Protein AF-A0A938CHI9-F1 (afdb_monomer)

Sequence (332 aa):
MVRLGVALVVVLALSATSGAQGAEPKKLTLDVTDDTLAEVVLVMSEASGVTILATDTASQSLLSLSLPEGDVETAVQAVAQAIDGSWLRTYVIEPAGQEPPEETAADIIGRLQVAWRDWMLSRTDEELDAFRERALASMGGPPIAPQPTAGGGMMFDVVEMLQAPFHAERISLKVEAVDVRQALGQFTLGCGYTVLLSPEVTGQVSLDATDEELSAILDALCEPVNAQWRPLYLIGKAREVSSTEMEQRFTQMLEQGVTEFWKQPPEDRARIVQRIADRMANIPPEVQTAVKNSPWTSRLMGRAMQFVFTLTPDQRREIAPILQGAVKLFGQ

Foldseek 3Di:
DPPPFDWPWDFPDPDDDDDDQPDDFGKTWTAGFFDFPLVVQVVLCVSGVAAEAEDPQRRRDTFGDGDGIDTSVVVLVRSLVRRVWDKAKAKEKFAPPDDDDDDHLVRVLVLLVVQVVVLVLPDDPVLVVLLVVVLQVLVVHDDDPFDQDPVRWTWDKSRVVSFRSFADQWFWFFDDFDKLSVSQSVVCSTGRHGYRYDPLQIGTAGDGGDRDGPSVVQCRSRVVRNMGMGMYMYIIHIDTDHLVRVLVVVLVVVVVVVVVLVVDDLVSNLVVLVVLLVCLVPPDPVRLVVLQPDPSNVSVVVSVVVVLVVDDPVVCVSNVSNVVSCCVSHVD

Nearest PDB structures (foldseek):
  6ovm-assembly1_R  TM=8.753E-01  e=6.676E-01  Pseudomonas capeferrum
  8axn-assembly1_0  TM=5.701E-01  e=1.748E-01  Shigella flexneri
  4jtm-assembly1_B-2  TM=6.968E-01  e=6.676E-01  Escherichia coli ETEC H10407
  5tcr-assembly1_A  TM=5.958E-01  e=1.343E+00  Salmonella enterica subsp. enterica serovar Typhimurium
  6ean-assembly1_F  TM=1.637E-01  e=2.702E+00  human respiratory syncytial virus

Secondary structure (DSSP, 8-state):
-------B---------S--TT-----EEEEEEEEEHHHHHHHHHHHHTSEEEE-HHHHT-EEEEEEEEE-HHHHHHHHHHHTT-EEEEEEEEEETTPPPP---HHHHHHHHHHHHHHHHHHS-HHHHHHHHHHHHHHHTSSPPPPPPPTTS-EEE-HHHHHS-S---SEEEEEEEEEEHHHHHHHHHHHH---EEE-TT---EEEEEEEEEEHHHHHHHHHGGGTEEEEEEEEEE--EEE-HHHHHHHHHHHHHHHHHHHHHS-HHHHHHHHHHHHHHHHT--HHHHHHHHT-HHHHHHHHHHHHHHHHS-HHHHHHTHHHHHHHHHHH--

Solvent-accessible surface area (backbone atoms only — not comparable to full-atom values): 18623 Å² total; per-residue (Å²): 133,86,76,81,56,74,69,52,65,57,69,80,76,80,88,81,77,90,86,57,73,84,57,80,78,47,60,42,27,43,44,37,59,71,34,38,40,48,58,54,34,51,53,52,18,68,69,58,73,40,56,47,36,48,31,84,77,27,23,75,40,64,35,70,48,77,40,86,70,33,39,62,64,57,48,50,51,52,55,18,55,68,63,72,29,30,65,35,70,33,37,42,37,39,54,52,94,59,81,82,76,94,75,52,43,67,58,52,51,54,52,46,56,50,45,52,50,52,47,64,68,72,50,52,69,68,58,51,48,54,48,47,53,50,29,33,64,58,63,74,43,80,82,77,76,87,67,68,42,100,84,62,22,35,76,46,35,75,36,57,72,69,49,49,66,42,77,45,69,54,39,62,48,78,48,73,76,35,48,46,70,59,50,51,48,52,48,24,70,59,23,32,44,56,65,48,70,37,88,86,57,61,50,57,34,62,45,84,42,73,70,32,48,54,63,62,52,50,50,60,58,22,57,77,44,54,32,40,59,45,65,35,36,41,33,21,32,60,39,82,36,48,60,65,56,52,50,50,53,50,48,51,53,48,54,51,51,51,56,54,48,71,71,45,56,72,72,57,42,52,52,51,35,49,54,53,19,53,51,55,69,65,55,53,71,70,55,46,52,54,49,64,72,29,74,64,47,57,51,51,49,53,52,54,53,56,52,58,71,74,48,52,75,66,56,46,59,67,46,37,58,38,52,53,29,48,42,71,67,62,69,121

Structure (mmCIF, N/CA/C/O backbone):
data_AF-A0A938CHI9-F1
#
_entry.id   AF-A0A938CHI9-F1
#
loop_
_atom_site.group_PDB
_atom_site.id
_atom_site.type_symbol
_atom_site.label_atom_id
_atom_site.label_alt_id
_atom_site.label_comp_id
_atom_site.label_asym_id
_atom_site.label_entity_id
_atom_site.label_seq_id
_atom_site.pdbx_PDB_ins_code
_atom_site.Cartn_x
_atom_site.Cartn_y
_atom_site.Cartn_z
_atom_site.occupancy
_atom_site.B_iso_or_equiv
_atom_site.auth_seq_id
_atom_site.auth_comp_id
_atom_site.auth_asym_id
_atom_site.auth_atom_id
_atom_site.pdbx_PDB_model_num
ATOM 1 N N . MET A 1 1 ? -36.940 14.839 6.298 1.00 32.84 1 MET A N 1
ATOM 2 C CA . MET A 1 1 ? -36.858 14.129 7.592 1.00 32.84 1 MET A CA 1
ATOM 3 C C . MET A 1 1 ? -35.447 13.589 7.697 1.00 32.84 1 MET A C 1
ATOM 5 O O . MET A 1 1 ? -35.135 12.652 6.980 1.00 32.84 1 MET A O 1
ATOM 9 N N . VAL A 1 2 ? -34.590 14.230 8.491 1.00 29.97 2 VAL A N 1
ATOM 10 C CA . VAL A 1 2 ? -33.258 13.703 8.817 1.00 29.97 2 VAL A CA 1
ATOM 11 C C . VAL A 1 2 ? -33.498 12.605 9.850 1.00 29.97 2 VAL A C 1
ATOM 13 O O . VAL A 1 2 ? -33.937 12.902 10.959 1.00 29.97 2 VAL A O 1
ATOM 16 N N . ARG A 1 3 ? -33.363 11.336 9.455 1.00 36.53 3 ARG A N 1
ATOM 17 C CA . ARG A 1 3 ? -33.317 10.227 10.411 1.00 36.53 3 ARG A CA 1
ATOM 18 C C . ARG A 1 3 ? -31.893 10.221 10.952 1.00 36.53 3 ARG A C 1
ATOM 20 O O . ARG A 1 3 ? -30.980 9.913 10.204 1.00 36.53 3 ARG A O 1
ATOM 27 N N . LEU A 1 4 ? -31.720 10.651 12.198 1.00 35.56 4 LEU A N 1
ATOM 28 C CA . LEU A 1 4 ? -30.480 10.432 12.933 1.00 35.56 4 LEU A CA 1
ATOM 29 C C . 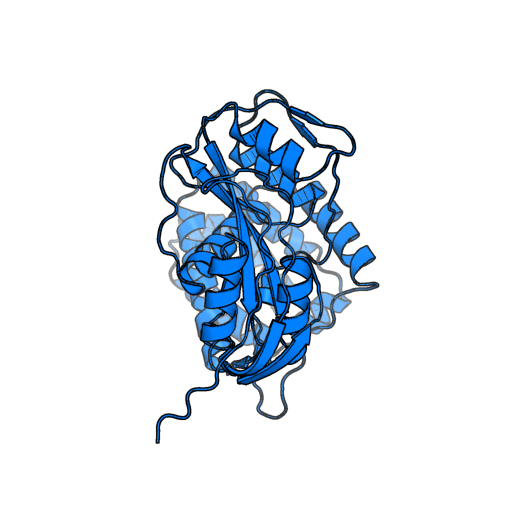LEU A 1 4 ? -30.445 8.925 13.240 1.00 35.56 4 LEU A C 1
ATOM 31 O O . LEU A 1 4 ? -31.122 8.479 14.167 1.00 35.56 4 LEU A O 1
ATOM 35 N N . GLY A 1 5 ? -29.779 8.138 12.393 1.00 41.50 5 GLY A N 1
ATOM 36 C CA . GLY A 1 5 ? -29.249 6.847 12.822 1.00 41.50 5 GLY A CA 1
ATOM 37 C C . GLY A 1 5 ? -28.226 7.153 13.909 1.00 41.50 5 GLY A C 1
ATOM 38 O O . GLY A 1 5 ? -27.395 8.047 13.754 1.00 41.50 5 GLY A O 1
ATOM 39 N N . VAL A 1 6 ? -28.411 6.581 15.094 1.00 41.75 6 VAL A N 1
ATOM 40 C CA . VAL A 1 6 ? -27.468 6.758 16.196 1.00 41.75 6 VAL A CA 1
ATOM 41 C C . VAL A 1 6 ? -26.596 5.518 16.176 1.00 41.75 6 VAL A C 1
ATOM 43 O O . VAL A 1 6 ? -26.971 4.513 16.777 1.00 41.75 6 VAL A O 1
ATOM 46 N N . ALA A 1 7 ? -25.457 5.593 15.489 1.00 45.16 7 ALA A N 1
ATOM 47 C CA . ALA A 1 7 ? -24.373 4.640 15.672 1.00 45.16 7 ALA A CA 1
ATOM 48 C C . ALA A 1 7 ? -23.978 4.666 17.154 1.00 45.16 7 ALA A C 1
ATOM 50 O O . ALA A 1 7 ? -23.373 5.633 17.630 1.00 45.16 7 ALA A O 1
ATOM 51 N N . LEU A 1 8 ? -24.347 3.636 17.916 1.00 43.56 8 LEU A N 1
ATOM 52 C CA . LEU A 1 8 ? -23.899 3.507 19.295 1.00 43.56 8 LEU A CA 1
ATOM 53 C C . LEU A 1 8 ? -22.602 2.699 19.294 1.00 43.56 8 LEU A C 1
ATOM 55 O O . LEU A 1 8 ? -22.592 1.491 19.515 1.00 43.56 8 LEU A O 1
ATOM 59 N N . VAL A 1 9 ? -21.484 3.382 19.068 1.00 52.28 9 VAL A N 1
ATOM 60 C CA . VAL A 1 9 ? -20.166 2.804 19.342 1.00 52.28 9 VAL A CA 1
ATOM 61 C C . VAL A 1 9 ? -19.871 3.022 20.820 1.00 52.28 9 VAL A C 1
ATOM 63 O O . VAL A 1 9 ? -19.515 4.118 21.256 1.00 52.28 9 VAL A O 1
ATOM 66 N N . VAL A 1 10 ? -20.067 1.977 21.623 1.00 46.72 10 VAL A N 1
ATOM 67 C CA . VAL A 1 10 ? -19.694 2.003 23.039 1.00 46.72 10 VAL A CA 1
ATOM 68 C C . VAL A 1 10 ? -18.207 1.695 23.140 1.00 46.72 10 VAL A C 1
ATOM 70 O O . VAL A 1 10 ? -17.782 0.553 23.008 1.00 46.72 10 VAL A O 1
ATOM 73 N N . VAL A 1 11 ? -17.404 2.722 23.406 1.00 44.91 11 VAL A N 1
ATOM 74 C CA . VAL A 1 11 ? -15.986 2.545 23.724 1.00 44.91 11 VAL A CA 1
ATOM 75 C C . VAL A 1 11 ? -15.855 2.320 25.227 1.00 44.91 11 VAL A C 1
ATOM 77 O O . VAL A 1 11 ? -16.002 3.251 26.021 1.00 44.91 11 VAL A O 1
ATOM 80 N N . LEU A 1 12 ? -15.547 1.092 25.641 1.00 44.16 12 LEU A N 1
ATOM 81 C CA . LEU A 1 12 ? -15.065 0.824 26.997 1.00 44.16 12 LEU A CA 1
ATOM 82 C C . LEU A 1 12 ? -13.583 1.221 27.079 1.00 44.16 12 LEU A C 1
ATOM 84 O O . LEU A 1 12 ? -12.686 0.386 27.042 1.00 44.16 12 LEU A O 1
ATOM 88 N N . ALA A 1 13 ? -13.323 2.528 27.152 1.00 39.12 13 ALA A N 1
ATOM 89 C CA . ALA A 1 13 ? -11.977 3.062 27.316 1.00 39.12 13 ALA A CA 1
ATOM 90 C C . ALA A 1 13 ? -11.546 2.984 28.791 1.00 39.12 13 ALA A C 1
ATOM 92 O O . ALA A 1 13 ? -11.916 3.829 29.606 1.00 39.12 13 ALA A O 1
ATOM 93 N N . LEU A 1 14 ? -10.727 1.990 29.136 1.00 38.47 14 LEU A N 1
ATOM 94 C CA . LEU A 1 14 ? -9.820 2.100 30.281 1.00 38.47 14 LEU A CA 1
ATOM 95 C C . LEU A 1 14 ? -8.622 2.957 29.828 1.00 38.47 14 LEU A C 1
ATOM 97 O O . LEU A 1 14 ? -7.957 2.651 28.846 1.00 38.47 14 LEU A O 1
ATOM 101 N N . SER A 1 15 ? -8.438 4.095 30.490 1.00 33.16 15 SER A N 1
ATOM 102 C CA . SER A 1 15 ? -7.561 5.223 30.142 1.00 33.16 15 SER A CA 1
ATOM 103 C C . SER A 1 15 ? -6.113 4.874 29.744 1.00 33.16 15 SER A C 1
ATOM 105 O O . SER A 1 15 ? -5.465 4.151 30.492 1.00 33.16 15 SER A O 1
ATOM 107 N N . ALA A 1 16 ? -5.561 5.532 28.704 1.00 35.59 16 ALA A N 1
ATOM 108 C CA . ALA A 1 16 ? -4.340 6.372 28.772 1.00 35.59 16 ALA A CA 1
ATOM 109 C C . ALA A 1 16 ? -3.889 6.956 27.402 1.00 35.59 16 ALA A C 1
ATOM 111 O O . ALA A 1 16 ? -3.853 6.262 26.394 1.00 35.59 16 ALA A O 1
ATOM 112 N N . THR A 1 17 ? -3.525 8.248 27.449 1.00 36.56 17 THR A N 1
ATOM 113 C CA . THR A 1 17 ? -2.634 9.070 26.587 1.00 36.56 17 THR A CA 1
ATOM 114 C C . THR A 1 17 ? -2.772 9.075 25.056 1.00 36.56 17 THR A C 1
ATOM 116 O O . THR A 1 17 ? -2.499 8.108 24.356 1.00 36.56 17 THR A O 1
ATOM 119 N N . SER A 1 18 ? -3.086 10.270 24.546 1.00 41.03 18 SER A N 1
ATOM 120 C CA . SER A 1 18 ? -2.947 10.717 23.159 1.00 41.03 18 SER A CA 1
ATOM 121 C C . SER A 1 18 ? -1.485 10.696 22.698 1.00 41.03 18 SER A C 1
ATOM 123 O O . SER A 1 18 ? -0.637 11.314 23.342 1.00 41.03 18 SER A O 1
ATOM 125 N N . GLY A 1 19 ? -1.238 10.047 21.558 1.00 46.41 19 GLY A N 1
ATOM 126 C CA . GLY A 1 19 ? 0.057 9.996 20.878 1.00 46.41 19 GLY A CA 1
ATOM 127 C C . GLY A 1 19 ? 0.866 8.771 21.285 1.00 46.41 19 GLY A C 1
ATOM 128 O O . GLY A 1 19 ? 1.745 8.873 22.131 1.00 46.41 19 GLY A O 1
ATOM 129 N N . ALA A 1 20 ? 0.564 7.604 20.719 1.00 44.56 20 ALA A N 1
ATOM 130 C CA . ALA A 1 20 ? 1.296 6.392 21.063 1.00 44.56 20 ALA A CA 1
ATOM 131 C C . ALA A 1 20 ? 1.619 5.573 19.812 1.00 44.56 20 ALA A C 1
ATOM 133 O O . ALA A 1 20 ? 0.781 4.833 19.294 1.00 44.56 20 ALA A O 1
ATOM 134 N N . GLN A 1 21 ? 2.870 5.711 19.365 1.00 50.94 21 GLN A N 1
ATOM 135 C CA . GLN A 1 21 ? 3.596 4.633 18.693 1.00 50.94 21 GLN A CA 1
ATOM 136 C C . GLN A 1 21 ? 3.308 3.317 19.426 1.00 50.94 21 GLN A C 1
ATOM 138 O O . GLN A 1 21 ? 3.443 3.255 20.648 1.00 50.94 21 GLN A O 1
ATOM 143 N N . GLY A 1 22 ? 2.866 2.294 18.694 1.00 55.09 22 GLY A N 1
ATOM 144 C CA . GLY A 1 22 ? 2.734 0.939 19.234 1.00 55.09 22 GLY A CA 1
ATOM 145 C C . GLY A 1 22 ? 1.791 0.758 20.436 1.00 55.09 22 GLY A C 1
ATOM 146 O O . GLY A 1 22 ? 1.982 -0.200 21.181 1.00 55.09 22 GLY A O 1
ATOM 147 N N . ALA A 1 23 ? 0.798 1.634 20.666 1.00 51.31 23 ALA A N 1
ATOM 148 C CA . ALA A 1 23 ? -0.169 1.427 21.754 1.00 51.31 23 ALA A CA 1
ATOM 149 C C . ALA A 1 23 ? -0.911 0.087 21.623 1.00 51.31 23 ALA A C 1
ATOM 151 O O . ALA A 1 23 ? -1.313 -0.304 20.525 1.00 51.31 23 ALA A O 1
ATOM 152 N N . GLU A 1 24 ? -1.130 -0.580 22.765 1.00 54.44 24 GLU A N 1
ATOM 153 C CA . GLU A 1 24 ? -1.930 -1.805 22.843 1.00 54.44 24 GLU A CA 1
ATOM 154 C C . GLU A 1 24 ? -3.284 -1.624 22.133 1.00 54.44 24 GLU A C 1
ATOM 156 O O . GLU A 1 24 ? -3.924 -0.572 22.270 1.00 54.44 24 GLU A O 1
ATOM 161 N N . PRO A 1 25 ? -3.739 -2.632 21.365 1.00 63.38 25 PRO A N 1
ATOM 162 C CA . PRO A 1 25 ? -4.920 -2.498 20.531 1.00 63.38 25 PRO A CA 1
ATOM 163 C C . PRO A 1 25 ? -6.156 -2.264 21.400 1.00 63.38 25 PRO A C 1
ATOM 165 O O . PRO A 1 25 ? -6.619 -3.156 22.115 1.00 63.38 25 PRO A O 1
ATOM 168 N N . LYS A 1 26 ? -6.720 -1.055 21.311 1.00 81.06 26 LYS A N 1
ATOM 169 C CA . LYS A 1 26 ? -8.003 -0.741 21.942 1.00 81.06 26 LYS A CA 1
ATOM 170 C C . LYS A 1 26 ? -9.078 -1.667 21.381 1.00 81.06 26 LYS A C 1
ATOM 172 O O . LYS A 1 26 ? -9.190 -1.842 20.165 1.00 81.06 26 LYS A O 1
ATOM 177 N N . LYS A 1 27 ? -9.876 -2.242 22.278 1.00 87.62 27 LYS A N 1
ATOM 178 C CA . LYS A 1 27 ? -11.054 -3.023 21.906 1.00 87.62 27 LYS A CA 1
ATOM 179 C C . LYS A 1 27 ? -12.195 -2.088 21.498 1.00 87.62 27 LYS A C 1
ATOM 181 O O . LYS A 1 27 ? -12.399 -1.037 22.105 1.00 87.62 27 LYS A O 1
ATOM 186 N N . LEU A 1 28 ? -12.916 -2.479 20.458 1.00 90.56 28 LEU A N 1
ATOM 187 C CA . LEU A 1 28 ? -14.067 -1.803 19.884 1.00 90.56 28 LEU A CA 1
ATOM 188 C C . LEU A 1 28 ? -15.300 -2.699 20.016 1.00 90.56 28 LEU A C 1
ATOM 190 O O . LEU A 1 28 ? -15.240 -3.902 19.758 1.00 90.56 28 LEU A O 1
ATOM 194 N N . THR A 1 29 ? -16.424 -2.078 20.357 1.00 90.81 29 THR A N 1
ATOM 195 C CA . THR A 1 29 ? -17.763 -2.665 20.280 1.00 90.81 29 THR A CA 1
ATOM 196 C C . THR A 1 29 ? -18.558 -1.853 19.267 1.00 90.81 29 THR A C 1
ATOM 198 O O . THR A 1 29 ? -18.632 -0.629 19.383 1.00 90.81 29 THR A O 1
ATOM 201 N N . LEU A 1 30 ? -19.141 -2.520 18.274 1.00 91.12 30 LEU A N 1
ATOM 202 C CA . LEU A 1 30 ? -19.947 -1.886 17.232 1.00 91.12 30 LEU A CA 1
ATOM 203 C C . LEU A 1 30 ? -21.381 -2.403 17.309 1.00 91.12 30 LEU A C 1
ATOM 205 O O . LEU A 1 30 ? -21.608 -3.608 17.250 1.00 91.12 30 LEU A O 1
ATOM 209 N N . ASP A 1 31 ? -22.341 -1.493 17.393 1.00 93.00 31 ASP A N 1
ATOM 210 C CA . ASP A 1 31 ? -23.757 -1.782 17.187 1.00 93.00 31 ASP A CA 1
ATOM 211 C C . ASP A 1 31 ? -24.305 -0.702 16.249 1.00 93.00 31 ASP A C 1
ATOM 213 O O . ASP A 1 31 ? -24.559 0.436 16.650 1.00 93.00 31 ASP A O 1
ATOM 217 N N . VAL A 1 32 ? -24.339 -1.034 14.959 1.00 92.50 32 VAL A N 1
ATOM 218 C CA . VAL A 1 32 ? -24.592 -0.104 13.853 1.00 92.50 32 VAL A CA 1
ATOM 219 C C . VAL A 1 32 ? -25.845 -0.557 13.122 1.00 92.50 32 VAL A C 1
ATOM 221 O O . VAL A 1 32 ? -25.978 -1.737 12.796 1.00 92.50 32 VAL A O 1
ATOM 224 N N . THR A 1 33 ? -26.767 0.365 12.845 1.00 92.69 33 THR A N 1
ATOM 225 C CA . THR A 1 33 ? -27.999 0.072 12.099 1.00 92.69 33 THR A CA 1
ATOM 226 C C . THR A 1 33 ? -28.324 1.214 11.146 1.00 92.69 33 THR A C 1
ATOM 228 O O . THR A 1 33 ? -28.686 2.302 11.582 1.00 92.69 33 THR A O 1
ATOM 231 N N . ASP A 1 34 ? -28.262 0.925 9.848 1.00 91.94 34 ASP A N 1
ATOM 232 C CA . ASP A 1 34 ? -28.565 1.847 8.747 1.00 91.94 34 ASP A CA 1
ATOM 233 C C . ASP A 1 34 ? -27.715 3.137 8.731 1.00 91.94 34 ASP A C 1
ATOM 235 O O . ASP A 1 34 ? -28.140 4.146 8.163 1.00 91.94 34 ASP A O 1
ATOM 239 N N . ASP A 1 35 ? -26.508 3.108 9.303 1.00 91.94 35 ASP A N 1
ATOM 240 C CA . ASP A 1 35 ? -25.554 4.222 9.217 1.00 91.94 35 ASP A CA 1
ATOM 241 C C . ASP A 1 35 ? -24.660 4.085 7.982 1.00 91.94 35 ASP A C 1
ATOM 243 O O . ASP A 1 35 ? -24.453 2.986 7.454 1.00 91.94 35 ASP A O 1
ATOM 247 N N . THR A 1 36 ? -24.107 5.201 7.506 1.00 94.94 36 THR A N 1
ATOM 248 C CA . THR A 1 36 ? -23.168 5.158 6.380 1.00 94.94 36 THR A CA 1
ATOM 249 C C . THR A 1 36 ? -21.794 4.663 6.827 1.00 94.94 36 THR A C 1
ATOM 251 O O . THR A 1 36 ? -21.334 4.955 7.931 1.00 94.94 36 THR A O 1
ATOM 254 N N . LEU A 1 37 ? -21.080 3.964 5.942 1.00 95.56 37 LEU A N 1
ATOM 255 C CA . LEU A 1 37 ? -19.698 3.551 6.200 1.00 95.56 37 LEU A CA 1
ATOM 256 C C . LEU A 1 37 ? -18.796 4.733 6.578 1.00 95.56 37 LEU A C 1
ATOM 258 O O . LEU A 1 37 ? -17.938 4.574 7.439 1.00 95.56 37 LEU A O 1
ATOM 262 N N . ALA A 1 38 ? -18.989 5.902 5.961 1.00 94.94 38 ALA A N 1
ATOM 263 C CA . ALA A 1 38 ? -18.229 7.105 6.292 1.00 94.94 38 ALA A CA 1
ATOM 264 C C . ALA A 1 38 ? -18.356 7.490 7.775 1.00 94.94 38 ALA A C 1
ATOM 266 O O . ALA A 1 38 ? -17.349 7.753 8.432 1.00 94.94 38 ALA A O 1
ATOM 267 N N . GLU A 1 39 ? -19.581 7.492 8.304 1.00 94.56 39 GLU A N 1
ATOM 268 C CA . GLU A 1 39 ? -19.858 7.823 9.706 1.00 94.56 39 GLU A CA 1
ATOM 269 C C . GLU A 1 39 ? -19.290 6.757 10.647 1.00 94.56 39 GLU A C 1
ATOM 271 O O . GLU A 1 39 ? -18.624 7.086 11.626 1.00 94.56 39 GLU A O 1
ATOM 276 N N . VAL A 1 40 ? -19.484 5.477 10.319 1.00 95.12 40 VAL A N 1
ATOM 277 C CA . VAL A 1 40 ? -18.980 4.356 11.126 1.00 95.12 40 VAL A CA 1
ATOM 278 C C . VAL A 1 40 ? -17.454 4.383 11.218 1.00 95.12 40 VAL A C 1
ATOM 280 O O . VAL A 1 40 ? -16.896 4.261 12.307 1.00 95.12 40 VAL A O 1
ATOM 283 N N . VAL A 1 41 ? -16.774 4.586 10.088 1.00 95.19 41 VAL A N 1
ATOM 284 C CA . VAL A 1 41 ? -15.310 4.656 10.015 1.00 95.19 41 VAL A CA 1
ATOM 285 C C . VAL A 1 41 ? -14.761 5.841 10.809 1.00 95.19 41 VAL A C 1
ATOM 287 O O . VAL A 1 41 ? -13.786 5.664 11.539 1.00 95.19 41 VAL A O 1
ATOM 290 N N . LEU A 1 42 ? -15.404 7.012 10.735 1.00 93.50 42 LEU A N 1
ATOM 291 C CA . LEU A 1 42 ? -15.016 8.180 11.529 1.00 93.50 42 LEU A CA 1
ATOM 292 C C . LEU A 1 42 ? -15.054 7.866 13.032 1.00 93.50 42 LEU A C 1
ATOM 294 O O . LEU A 1 42 ? -14.065 8.072 13.735 1.00 93.50 42 LEU A O 1
ATOM 298 N N . VAL A 1 43 ? -16.160 7.291 13.512 1.00 92.62 43 VAL A N 1
ATOM 299 C CA . VAL A 1 43 ? -16.320 6.941 14.931 1.00 92.62 43 VAL A CA 1
ATOM 300 C C . VAL A 1 43 ? -15.323 5.858 15.358 1.00 92.62 43 VAL A C 1
ATOM 302 O O . VAL A 1 43 ? -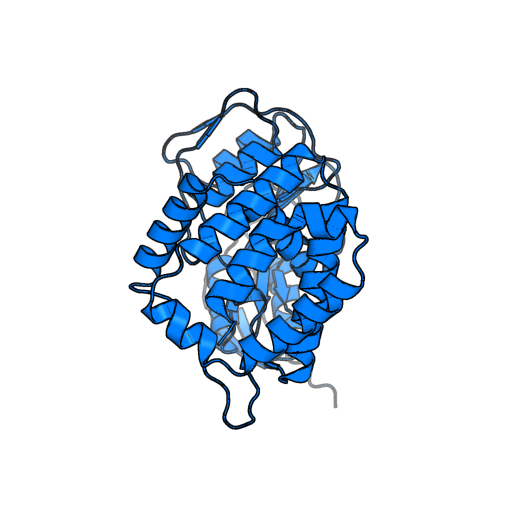14.738 5.942 16.439 1.00 92.62 43 VAL A O 1
ATOM 305 N N . MET A 1 44 ? -15.071 4.854 14.510 1.00 94.31 44 MET A N 1
ATOM 306 C CA . MET A 1 44 ? -14.044 3.839 14.769 1.00 94.31 44 MET A CA 1
ATOM 307 C C . MET A 1 44 ? -12.647 4.454 14.879 1.00 94.31 44 MET A C 1
ATOM 309 O O . MET A 1 44 ? -11.868 4.050 15.747 1.00 94.31 44 MET A O 1
ATOM 313 N N . SER A 1 45 ? -12.324 5.430 14.029 1.00 93.25 45 SER A N 1
ATOM 314 C CA . SER A 1 45 ? -11.045 6.133 14.070 1.00 93.25 45 SER A CA 1
ATOM 315 C C . SER A 1 45 ? -10.851 6.924 15.352 1.00 93.25 45 SER A C 1
ATOM 317 O O . SER A 1 45 ? -9.810 6.794 15.995 1.00 93.25 45 SER A O 1
ATOM 319 N N . GLU A 1 46 ? -11.861 7.680 15.774 1.00 91.06 46 GLU A N 1
ATOM 320 C CA . GLU A 1 46 ? -11.828 8.431 17.032 1.00 91.06 46 GLU A CA 1
ATOM 321 C C . GLU A 1 46 ? -11.688 7.499 18.246 1.00 91.06 46 GLU A C 1
ATOM 323 O O . GLU A 1 46 ? -10.853 7.724 19.126 1.00 91.06 46 GLU A O 1
ATOM 328 N N . ALA A 1 47 ? -12.461 6.409 18.273 1.00 89.56 47 ALA A N 1
ATOM 329 C CA . ALA A 1 47 ? -12.450 5.426 19.353 1.00 89.56 47 ALA A CA 1
ATOM 330 C C . ALA A 1 47 ? -11.091 4.725 19.499 1.00 89.56 47 ALA A C 1
ATOM 332 O O . ALA A 1 47 ? -10.538 4.600 20.600 1.00 89.56 47 ALA A O 1
ATOM 333 N N . SER A 1 48 ? -10.541 4.266 18.377 1.00 90.69 48 SER A N 1
ATOM 334 C CA . SER A 1 48 ? -9.282 3.525 18.345 1.00 90.69 48 SER A CA 1
ATOM 335 C C . SER A 1 48 ? -8.059 4.435 18.479 1.00 90.69 48 SER A C 1
ATOM 337 O O . SER A 1 48 ? -7.069 4.053 19.102 1.00 90.69 48 SER A O 1
ATOM 339 N N . GLY A 1 49 ? -8.129 5.669 17.977 1.00 90.19 49 GLY A N 1
ATOM 340 C CA . GLY A 1 49 ? -6.956 6.507 17.729 1.00 90.19 49 GLY A CA 1
ATOM 341 C C . GLY A 1 49 ? -6.160 6.072 16.494 1.00 90.19 49 GLY A C 1
ATOM 342 O O . GLY A 1 49 ? -5.005 6.466 16.355 1.00 90.19 49 GLY A O 1
ATOM 343 N N . VAL A 1 50 ? -6.748 5.244 15.623 1.00 92.19 50 VAL A N 1
ATOM 344 C CA . VAL A 1 50 ? -6.135 4.758 14.383 1.00 92.19 50 VAL A CA 1
ATOM 345 C C . VAL A 1 50 ? -6.865 5.340 13.178 1.00 92.19 50 VAL A C 1
ATOM 347 O O . VAL A 1 50 ? -8.093 5.377 13.135 1.00 92.19 50 VAL A O 1
ATOM 350 N N . THR A 1 51 ? -6.120 5.759 12.157 1.00 94.50 51 THR A N 1
ATOM 351 C CA . THR A 1 51 ? -6.707 6.242 10.905 1.00 94.50 51 THR A CA 1
ATOM 352 C C . THR A 1 51 ? -7.340 5.084 10.130 1.00 94.50 51 THR A C 1
ATOM 354 O O . THR A 1 51 ? -6.662 4.141 9.726 1.00 94.50 51 THR A O 1
ATOM 357 N N . ILE A 1 52 ? -8.643 5.170 9.898 1.00 96.81 52 ILE A N 1
ATOM 358 C CA . ILE A 1 52 ? -9.426 4.259 9.073 1.00 96.81 52 ILE A CA 1
ATOM 359 C C . ILE A 1 52 ? -10.109 5.147 8.035 1.00 96.81 52 ILE A C 1
ATOM 361 O O . ILE A 1 52 ? -10.666 6.185 8.380 1.00 96.81 52 ILE A O 1
ATOM 365 N N . LEU A 1 53 ? -10.036 4.782 6.758 1.00 97.50 53 LEU A N 1
ATOM 366 C CA . LEU A 1 53 ? -10.624 5.559 5.670 1.00 97.50 53 LEU A CA 1
ATOM 367 C C . LEU A 1 53 ? -11.457 4.652 4.769 1.00 97.50 53 LEU A C 1
ATOM 369 O O . LEU A 1 53 ? -11.099 3.504 4.508 1.00 97.50 53 LEU A O 1
ATOM 373 N N . ALA A 1 54 ? -12.550 5.192 4.240 1.00 97.31 54 ALA A N 1
ATOM 374 C CA . ALA A 1 54 ? -13.374 4.533 3.239 1.00 97.31 54 ALA A CA 1
ATOM 375 C C . ALA A 1 54 ? -13.203 5.212 1.879 1.00 97.31 54 ALA A C 1
ATOM 377 O O . ALA A 1 54 ? -13.206 6.437 1.777 1.00 97.31 54 ALA A O 1
ATOM 378 N N . THR A 1 55 ? -13.090 4.413 0.821 1.00 96.38 55 THR A N 1
ATOM 379 C CA . THR A 1 55 ? -13.158 4.920 -0.559 1.00 96.38 55 THR A CA 1
ATOM 380 C C . THR A 1 55 ? -14.507 5.575 -0.846 1.00 96.38 55 THR A C 1
ATOM 382 O O . THR A 1 55 ? -15.519 5.182 -0.268 1.00 96.38 55 THR A O 1
ATOM 385 N N . ASP A 1 56 ? -14.562 6.505 -1.803 1.00 92.94 56 ASP A N 1
ATOM 386 C CA . ASP A 1 56 ? -15.816 7.160 -2.217 1.00 92.94 56 ASP A CA 1
ATOM 387 C C . ASP A 1 56 ? -16.914 6.160 -2.602 1.00 92.94 56 ASP A C 1
ATOM 389 O O . ASP A 1 56 ? -18.097 6.390 -2.363 1.00 92.94 56 ASP A O 1
ATOM 393 N N . THR A 1 57 ? -16.523 5.027 -3.186 1.00 90.12 57 THR A N 1
ATOM 394 C CA . THR A 1 57 ? -17.443 3.964 -3.604 1.00 90.12 57 THR A CA 1
ATOM 395 C C . THR A 1 57 ? -17.994 3.171 -2.427 1.00 90.12 57 THR A C 1
ATOM 397 O O . THR A 1 57 ? -19.128 2.704 -2.484 1.00 90.12 57 THR A O 1
ATOM 400 N N . ALA A 1 58 ? -17.208 3.016 -1.362 1.00 94.06 58 ALA A N 1
ATOM 401 C CA . ALA A 1 58 ? -17.620 2.310 -0.159 1.00 94.06 58 ALA A CA 1
ATOM 402 C C . ALA A 1 58 ? -18.370 3.231 0.817 1.00 94.06 58 ALA A C 1
ATOM 404 O O . ALA A 1 58 ? -19.307 2.775 1.469 1.00 94.06 58 ALA A O 1
ATOM 405 N N . SER A 1 59 ? -17.999 4.514 0.889 1.00 94.31 59 SER A N 1
ATOM 406 C CA . SER A 1 59 ? -18.394 5.473 1.935 1.00 94.31 59 SER A CA 1
ATOM 407 C C . SER A 1 59 ? -19.907 5.657 2.092 1.00 94.31 59 SER A C 1
ATOM 409 O O . SER A 1 59 ? -20.385 5.873 3.202 1.00 94.31 59 SER A O 1
ATOM 411 N N . GLN A 1 60 ? -20.663 5.521 0.998 1.00 93.50 60 GLN A N 1
ATOM 412 C CA . GLN A 1 60 ? -22.125 5.658 0.967 1.00 93.50 60 GLN A CA 1
ATOM 413 C C . GLN A 1 60 ? -22.877 4.351 1.267 1.00 93.50 60 GLN A C 1
ATOM 415 O O . GLN A 1 60 ? -24.108 4.331 1.241 1.00 93.50 60 GLN A O 1
ATOM 420 N N . SER A 1 61 ? -22.170 3.242 1.504 1.00 94.19 61 SER A N 1
ATOM 421 C CA . SER A 1 61 ? -22.807 1.966 1.838 1.00 94.19 61 SER A CA 1
ATOM 422 C C . SER A 1 61 ? -23.466 2.062 3.208 1.00 94.19 61 SER A C 1
ATOM 424 O O . SER A 1 61 ? -22.830 2.503 4.163 1.00 94.19 61 SER A O 1
ATOM 426 N N . LEU A 1 62 ? -24.724 1.630 3.294 1.00 94.44 62 LEU A N 1
ATOM 427 C CA . LEU A 1 62 ? -25.419 1.481 4.568 1.00 94.44 62 LEU A CA 1
ATOM 428 C C . LEU A 1 62 ? -24.962 0.197 5.253 1.00 94.44 62 LEU A C 1
ATOM 430 O O . LEU A 1 62 ? -24.865 -0.853 4.613 1.00 94.44 62 LEU A O 1
ATOM 434 N N . LEU A 1 63 ? -24.699 0.295 6.548 1.00 94.06 63 LEU A N 1
ATOM 435 C CA . LEU A 1 63 ? -24.212 -0.789 7.384 1.00 94.06 63 LEU A CA 1
ATOM 436 C C . LEU A 1 63 ? -25.253 -1.176 8.424 1.00 94.06 63 LEU A C 1
ATOM 438 O O . LEU A 1 63 ? -25.825 -0.332 9.105 1.00 94.06 63 LEU A O 1
ATOM 442 N N . SER A 1 64 ? -25.447 -2.479 8.581 1.00 92.06 64 SER A N 1
ATOM 443 C CA . SER A 1 64 ? -26.112 -3.060 9.743 1.00 92.06 64 SER A CA 1
ATOM 444 C C . SER A 1 64 ? -25.227 -4.178 10.268 1.00 92.06 64 SER A C 1
ATOM 446 O O . SER A 1 64 ? -25.086 -5.209 9.610 1.00 92.06 64 SER A O 1
ATOM 448 N N . LEU A 1 65 ? -24.576 -3.957 11.410 1.00 94.00 65 LEU A N 1
ATOM 449 C CA . LEU A 1 65 ? -23.620 -4.904 11.976 1.00 94.00 65 LEU A CA 1
ATOM 450 C C . LEU A 1 65 ? -23.621 -4.835 13.503 1.00 94.00 65 LEU A C 1
ATOM 452 O O . LEU A 1 65 ? -23.760 -3.763 14.087 1.00 94.00 65 LEU A O 1
ATOM 456 N N . SER A 1 66 ? -23.412 -5.987 14.134 1.00 94.19 66 SER A N 1
ATOM 457 C CA . SER A 1 66 ? -23.198 -6.086 15.574 1.00 94.19 66 SER A CA 1
ATOM 458 C C . SER A 1 66 ? -21.905 -6.853 15.830 1.00 94.19 66 SER A C 1
ATOM 460 O O . SER A 1 66 ? -21.772 -8.014 15.439 1.00 94.19 66 SER A O 1
ATOM 462 N N . LEU A 1 67 ? -20.941 -6.183 16.455 1.00 93.12 67 LEU A N 1
ATOM 463 C CA . LEU A 1 67 ? -19.661 -6.726 16.885 1.00 93.12 67 LEU A CA 1
ATOM 464 C C . LEU A 1 67 ? -19.529 -6.468 18.393 1.00 93.12 67 LEU A C 1
ATOM 466 O O . LEU A 1 67 ? -19.264 -5.331 18.786 1.00 93.12 67 LEU A O 1
ATOM 470 N N . PRO A 1 68 ? -19.711 -7.489 19.249 1.00 88.94 68 PRO A N 1
ATOM 471 C CA . PRO A 1 68 ? -19.742 -7.289 20.695 1.00 88.94 68 PRO A CA 1
ATOM 472 C C . PRO A 1 68 ? -18.395 -6.821 21.255 1.00 88.94 68 PRO A C 1
ATOM 474 O O . PRO A 1 68 ? -18.370 -5.968 22.136 1.00 88.94 68 PRO A O 1
ATOM 477 N N . GLU A 1 69 ? -17.285 -7.352 20.746 1.00 93.00 69 GLU A N 1
ATOM 478 C CA . GLU A 1 69 ? -15.931 -6.935 21.108 1.00 93.00 69 GLU A CA 1
ATOM 479 C C . GLU A 1 69 ? -14.943 -7.426 20.039 1.00 93.00 69 GLU A C 1
ATOM 481 O O . GLU A 1 69 ? -15.007 -8.579 19.610 1.00 93.00 69 GLU A O 1
ATOM 486 N N . GLY A 1 70 ? -14.018 -6.570 19.618 1.00 91.12 70 GLY A N 1
ATOM 487 C CA . GLY A 1 70 ? -12.930 -6.906 18.698 1.00 91.12 70 GLY A CA 1
ATOM 488 C C . GLY A 1 70 ? -11.812 -5.875 18.787 1.00 91.12 70 GLY A C 1
ATOM 489 O O . GLY A 1 70 ? -12.020 -4.791 19.315 1.00 91.12 70 GLY A O 1
ATOM 490 N N . ASP A 1 71 ? -10.607 -6.188 18.322 1.00 93.06 71 ASP A N 1
ATOM 491 C CA . ASP A 1 71 ? -9.623 -5.127 18.066 1.00 93.06 71 ASP A CA 1
ATOM 492 C C . ASP A 1 71 ? -9.987 -4.337 16.796 1.00 93.06 71 ASP A C 1
ATOM 494 O O . ASP A 1 71 ? -10.967 -4.631 16.105 1.00 93.06 71 ASP A O 1
ATOM 498 N N . VAL A 1 72 ? -9.201 -3.298 16.507 1.00 93.69 72 VAL A N 1
ATOM 499 C CA . VAL A 1 72 ? -9.402 -2.421 15.346 1.00 93.69 72 VAL A CA 1
ATOM 500 C C . VAL A 1 72 ? -9.442 -3.210 14.039 1.00 93.69 72 VAL A C 1
ATOM 502 O O . VAL A 1 72 ? -10.295 -2.945 13.198 1.00 93.69 72 VAL A O 1
ATOM 505 N N . GLU A 1 73 ? -8.555 -4.190 13.875 1.00 94.19 73 GLU A N 1
ATOM 506 C CA . GLU A 1 73 ? -8.466 -4.977 12.646 1.00 94.19 73 GLU A CA 1
ATOM 507 C C . GLU A 1 73 ? -9.681 -5.894 12.476 1.00 94.19 73 GLU A C 1
ATOM 509 O O . GLU A 1 73 ? -10.307 -5.895 11.416 1.00 94.19 73 GLU A O 1
ATOM 514 N N . THR A 1 74 ? -10.098 -6.577 13.546 1.00 95.31 74 THR A N 1
ATOM 515 C CA . THR A 1 74 ? -11.332 -7.379 13.576 1.00 95.31 74 THR A CA 1
ATOM 516 C C . THR A 1 74 ? -12.547 -6.526 13.206 1.00 95.31 74 THR A C 1
ATOM 518 O O . THR A 1 74 ? -13.412 -6.957 12.441 1.00 95.31 74 THR A O 1
ATOM 521 N N . ALA A 1 75 ? -12.614 -5.296 13.722 1.00 96.12 75 ALA A N 1
ATOM 522 C CA . ALA A 1 75 ? -13.692 -4.364 13.422 1.00 96.12 75 ALA A CA 1
ATOM 523 C C . ALA A 1 75 ? -13.676 -3.900 11.956 1.00 96.12 75 ALA A C 1
ATOM 525 O O . ALA A 1 75 ? -14.717 -3.915 11.300 1.00 96.12 75 ALA A O 1
ATOM 526 N N . VAL A 1 76 ? -12.505 -3.544 11.416 1.00 96.94 76 VAL A N 1
ATOM 527 C CA . VAL A 1 76 ? -12.332 -3.181 9.999 1.00 96.94 76 VAL A CA 1
ATOM 528 C C . VAL A 1 76 ? -12.730 -4.341 9.085 1.00 96.94 76 VAL A C 1
ATOM 530 O O . VAL A 1 76 ? -13.469 -4.135 8.121 1.00 96.94 76 VAL A O 1
ATOM 533 N N . GLN A 1 77 ? -12.307 -5.564 9.408 1.00 96.38 77 GLN A N 1
ATOM 534 C CA . GLN A 1 77 ? -12.668 -6.763 8.658 1.00 96.38 77 GLN A CA 1
ATOM 535 C C . GLN A 1 77 ? -14.183 -7.007 8.675 1.00 96.38 77 GLN A C 1
ATOM 537 O O . GLN A 1 77 ? -14.767 -7.259 7.621 1.00 96.38 77 GLN A O 1
ATOM 542 N N . ALA A 1 78 ? -14.829 -6.908 9.841 1.00 96.19 78 ALA A N 1
ATOM 543 C CA . ALA A 1 78 ? -16.274 -7.091 9.971 1.00 96.19 78 ALA A CA 1
ATOM 544 C C . ALA A 1 78 ? -17.060 -6.047 9.158 1.00 96.19 78 ALA A C 1
ATOM 546 O O . ALA A 1 78 ? -18.024 -6.387 8.472 1.00 96.19 78 ALA A O 1
ATOM 547 N N . VAL A 1 79 ? -16.620 -4.786 9.185 1.00 96.75 79 VAL A N 1
ATOM 548 C CA . VAL A 1 79 ? -17.213 -3.695 8.400 1.00 96.75 79 VAL A CA 1
ATOM 549 C C . VAL A 1 79 ? -17.049 -3.929 6.897 1.00 96.75 79 VAL A C 1
ATOM 551 O O . VAL A 1 79 ? -18.014 -3.783 6.149 1.00 96.75 79 VAL A O 1
ATOM 554 N N . ALA A 1 80 ? -15.857 -4.325 6.446 1.00 96.62 80 ALA A N 1
ATOM 555 C CA . ALA A 1 80 ? -15.608 -4.625 5.039 1.00 96.62 80 ALA A CA 1
ATOM 556 C C . ALA A 1 80 ? -16.459 -5.809 4.552 1.00 96.62 80 ALA A C 1
ATOM 558 O O . ALA A 1 80 ? -17.070 -5.734 3.488 1.00 96.62 80 ALA A O 1
ATOM 559 N N . GLN A 1 81 ? -16.583 -6.868 5.358 1.00 95.62 81 GLN A N 1
ATOM 560 C CA . GLN A 1 81 ? -17.454 -8.007 5.055 1.00 95.62 81 GLN A CA 1
ATOM 561 C C . GLN A 1 81 ? -18.929 -7.603 4.968 1.00 95.62 81 GLN A C 1
ATOM 563 O O . GLN A 1 81 ? -19.623 -8.037 4.055 1.00 95.62 81 GLN A O 1
ATOM 568 N N . ALA A 1 82 ? -19.407 -6.741 5.870 1.00 95.38 82 ALA A N 1
ATOM 569 C CA . ALA A 1 82 ? -20.803 -6.305 5.896 1.00 95.38 82 ALA A CA 1
ATOM 570 C C . ALA A 1 82 ? -21.236 -5.529 4.636 1.00 95.38 82 ALA A C 1
ATOM 572 O O . ALA A 1 82 ? -22.431 -5.445 4.353 1.00 95.38 82 ALA A O 1
ATOM 573 N N . ILE A 1 83 ? -20.289 -4.974 3.872 1.00 95.00 83 ILE A N 1
ATOM 574 C CA . ILE A 1 83 ? -20.565 -4.265 2.613 1.00 95.00 83 ILE A CA 1
ATOM 575 C C . ILE A 1 83 ? -20.168 -5.055 1.362 1.00 95.00 83 ILE A C 1
ATOM 577 O O . ILE A 1 83 ? -20.217 -4.470 0.274 1.00 95.00 83 ILE A O 1
ATOM 581 N N . ASP A 1 84 ? -19.774 -6.326 1.499 1.00 94.12 84 ASP A N 1
ATOM 582 C CA . ASP A 1 84 ? -19.139 -7.127 0.441 1.00 94.12 84 ASP A CA 1
ATOM 583 C C . ASP A 1 84 ? -17.935 -6.394 -0.189 1.00 94.12 84 ASP A C 1
ATOM 585 O O . ASP A 1 84 ? -17.811 -6.269 -1.410 1.00 94.12 84 ASP A O 1
ATOM 589 N N . GLY A 1 85 ? -17.094 -5.811 0.665 1.00 94.94 85 GLY A N 1
ATOM 590 C CA . GLY A 1 85 ? -15.939 -5.002 0.293 1.00 94.94 85 GLY A CA 1
ATOM 591 C C . GLY A 1 85 ? -14.603 -5.628 0.682 1.00 94.94 85 GLY A C 1
ATOM 592 O O . GLY A 1 85 ? -14.530 -6.689 1.302 1.00 94.94 85 GLY A O 1
ATOM 593 N N . SER A 1 86 ? -13.536 -4.914 0.341 1.00 95.62 86 SER A N 1
ATOM 594 C CA . SER A 1 86 ? -12.152 -5.278 0.653 1.00 95.62 86 SER A CA 1
ATOM 595 C C . SER A 1 86 ? -11.573 -4.324 1.688 1.00 95.62 86 SER A C 1
ATOM 597 O O . SER A 1 86 ? -12.022 -3.184 1.815 1.00 95.62 86 SER A O 1
ATOM 599 N N . TRP A 1 87 ? -10.539 -4.745 2.411 1.00 96.69 87 TRP A N 1
ATOM 600 C CA . TRP A 1 87 ? -9.832 -3.866 3.341 1.00 96.69 87 TRP A CA 1
ATOM 601 C C . TRP A 1 87 ? -8.325 -4.091 3.310 1.00 96.69 87 TRP A C 1
ATOM 603 O O . TRP A 1 87 ? -7.866 -5.212 3.147 1.00 96.69 87 TRP A O 1
ATOM 613 N N . LEU A 1 88 ? -7.542 -3.031 3.458 1.00 95.88 88 LEU A N 1
ATOM 614 C CA . LEU A 1 88 ? -6.080 -3.079 3.445 1.00 95.88 88 LEU A CA 1
ATOM 615 C C . LEU A 1 88 ? -5.545 -2.429 4.717 1.00 95.88 88 LEU A C 1
ATOM 617 O O . LEU A 1 88 ? -5.973 -1.329 5.063 1.00 95.88 88 LEU A O 1
ATOM 621 N N . ARG A 1 89 ? -4.562 -3.067 5.356 1.00 96.62 89 ARG A N 1
ATOM 622 C CA . ARG A 1 89 ? -3.687 -2.433 6.348 1.00 96.62 89 ARG A CA 1
ATOM 623 C C . ARG A 1 89 ? -2.423 -1.931 5.656 1.00 96.62 89 ARG A C 1
ATOM 625 O O . ARG A 1 89 ? -1.828 -2.635 4.847 1.00 96.62 89 ARG A O 1
ATOM 632 N N . THR A 1 90 ? -2.000 -0.722 5.984 1.00 96.44 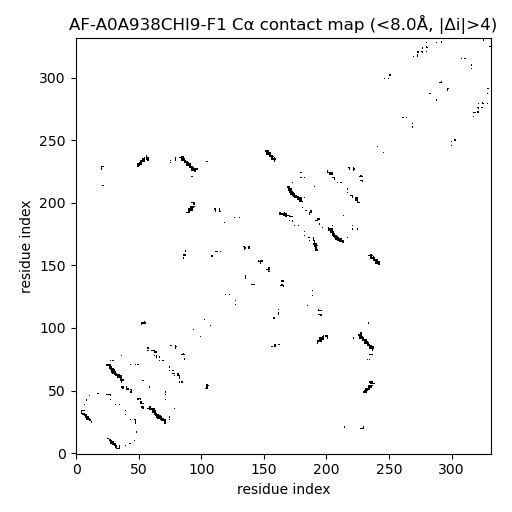90 THR A N 1
ATOM 633 C CA . THR A 1 90 ? -0.719 -0.146 5.564 1.00 96.44 90 THR A CA 1
ATOM 634 C C . THR A 1 90 ? -0.093 0.585 6.743 1.00 96.44 90 THR A C 1
ATOM 636 O O . THR A 1 90 ? -0.771 0.902 7.722 1.00 96.44 90 THR A O 1
ATOM 639 N N . TYR A 1 91 ? 1.196 0.886 6.644 1.00 96.75 91 TYR A N 1
ATOM 640 C CA . TYR A 1 91 ? 1.887 1.724 7.620 1.00 96.75 91 TYR A CA 1
ATOM 641 C C . TYR A 1 91 ? 2.290 3.044 6.982 1.00 96.75 91 TYR A C 1
ATOM 643 O O . TYR A 1 91 ? 2.697 3.068 5.820 1.00 96.75 91 TYR A O 1
ATOM 651 N N . VAL A 1 92 ? 2.178 4.134 7.734 1.00 96.88 92 VAL A N 1
ATOM 652 C CA . VAL A 1 92 ? 2.670 5.453 7.324 1.00 96.88 92 VAL A CA 1
ATOM 653 C C . VAL A 1 92 ? 3.817 5.836 8.247 1.00 96.88 92 VAL A C 1
ATOM 655 O O . VAL A 1 92 ? 3.659 5.770 9.463 1.00 96.88 92 VAL A O 1
ATOM 658 N N . ILE A 1 93 ? 4.962 6.195 7.665 1.00 97.25 93 ILE A N 1
ATOM 659 C CA . ILE A 1 93 ? 6.167 6.644 8.366 1.00 97.25 93 ILE A CA 1
ATOM 660 C C . ILE A 1 93 ? 6.397 8.119 8.053 1.00 97.25 93 ILE A C 1
ATOM 662 O O . ILE A 1 93 ? 6.552 8.503 6.890 1.00 97.25 93 ILE A O 1
ATOM 666 N N . GLU A 1 94 ? 6.437 8.933 9.101 1.00 96.19 94 GLU A N 1
ATOM 667 C CA . GLU A 1 94 ? 6.463 10.398 9.060 1.00 96.19 94 GLU A CA 1
ATOM 668 C C . GLU A 1 94 ? 7.542 10.927 10.019 1.00 96.19 94 GLU A C 1
ATOM 670 O O . GLU A 1 94 ? 7.945 10.209 10.937 1.00 96.19 94 GLU A O 1
ATOM 675 N N . PRO A 1 95 ? 8.045 12.162 9.847 1.00 96.38 95 PRO A N 1
ATOM 676 C CA . PRO A 1 95 ? 8.978 12.747 10.807 1.00 96.38 95 PRO A CA 1
ATOM 677 C C . PRO A 1 95 ? 8.381 12.785 12.221 1.00 96.38 95 PRO A C 1
ATOM 679 O O . PRO A 1 95 ? 7.215 13.142 12.405 1.00 96.38 95 PRO A O 1
ATOM 682 N N . ALA A 1 96 ? 9.180 12.440 13.233 1.00 94.25 96 ALA A N 1
ATOM 683 C CA . ALA A 1 96 ? 8.712 12.428 14.614 1.00 94.25 96 ALA A CA 1
ATOM 684 C C . ALA A 1 96 ? 8.281 13.830 15.081 1.00 94.25 96 ALA A C 1
ATOM 686 O O . ALA A 1 96 ? 8.914 14.839 14.756 1.00 94.25 96 ALA A O 1
ATOM 687 N N . GLY A 1 97 ? 7.207 13.889 15.875 1.00 89.44 97 GLY A N 1
ATOM 688 C CA . GLY A 1 97 ? 6.704 15.136 16.462 1.00 89.44 97 GLY A CA 1
ATOM 689 C C . GLY A 1 97 ? 5.908 16.030 15.507 1.00 89.44 97 GLY A C 1
ATOM 690 O O . GLY A 1 97 ? 5.536 17.138 15.893 1.00 89.44 97 GLY A O 1
ATOM 691 N N . GLN A 1 98 ? 5.634 15.568 14.285 1.00 87.06 98 GLN A N 1
ATOM 692 C CA . GLN A 1 98 ? 4.662 16.198 13.397 1.00 87.06 98 GLN A CA 1
ATOM 693 C C . GLN A 1 98 ? 3.287 15.561 13.597 1.00 87.06 98 GLN A C 1
ATOM 695 O O . GLN A 1 98 ? 3.170 14.352 13.809 1.00 87.06 98 GLN A O 1
ATOM 700 N N . GLU A 1 99 ? 2.247 16.389 13.555 1.00 86.44 99 GLU A N 1
ATOM 701 C CA . GLU A 1 99 ? 0.878 15.891 13.510 1.00 86.44 99 GLU A CA 1
ATOM 702 C C . GLU A 1 99 ? 0.621 15.293 12.120 1.00 86.44 99 GLU A C 1
ATOM 704 O O . GLU A 1 99 ? 1.006 15.918 11.123 1.00 86.44 99 GLU A O 1
ATOM 709 N N . PRO A 1 100 ? 0.016 14.094 12.030 1.00 85.44 100 PRO A N 1
ATOM 710 C CA . PRO A 1 100 ? -0.343 13.517 10.746 1.00 85.44 100 PRO A CA 1
ATOM 711 C C . PRO A 1 100 ? -1.225 14.481 9.944 1.00 85.44 100 PRO A C 1
ATOM 713 O O . PRO A 1 100 ? -2.146 15.071 10.516 1.00 85.44 100 PRO A O 1
ATOM 716 N N . PRO A 1 101 ? -0.982 14.651 8.635 1.00 88.69 101 PRO A N 1
ATOM 717 C CA . PRO A 1 101 ? -1.860 15.462 7.808 1.00 88.69 101 PRO A CA 1
ATOM 718 C C . PRO A 1 101 ? -3.271 14.861 7.762 1.00 88.69 101 PRO A C 1
ATOM 720 O O . PRO A 1 101 ? -3.456 13.647 7.876 1.00 88.69 101 PRO A O 1
ATOM 723 N N . GLU A 1 102 ? -4.276 15.710 7.548 1.00 89.50 102 GLU A N 1
ATOM 724 C CA . GLU A 1 102 ? -5.598 15.233 7.144 1.00 89.50 102 GLU A CA 1
ATOM 725 C C . GLU A 1 102 ? -5.488 14.643 5.734 1.00 89.50 102 GLU A C 1
ATOM 727 O O . GLU A 1 102 ? -5.172 15.347 4.774 1.00 89.50 102 GLU A O 1
ATOM 732 N N . GLU A 1 103 ? -5.726 13.339 5.613 1.00 92.31 103 GLU A N 1
ATOM 733 C CA . GLU A 1 103 ? -5.608 12.609 4.353 1.00 92.31 103 GLU A CA 1
ATOM 734 C C . GLU A 1 103 ? -6.936 11.962 3.984 1.00 92.31 103 GLU A C 1
ATOM 736 O O . GLU A 1 103 ? -7.619 11.364 4.819 1.00 92.31 103 GLU A O 1
ATOM 741 N N . THR A 1 104 ? -7.288 12.034 2.704 1.00 95.81 104 THR A N 1
ATOM 742 C CA . THR A 1 104 ? -8.434 11.298 2.170 1.00 95.81 104 THR A CA 1
ATOM 743 C C . THR A 1 104 ? -8.025 9.890 1.737 1.00 95.81 104 THR A C 1
ATOM 745 O O . THR A 1 104 ? -6.851 9.602 1.486 1.00 95.81 104 THR A O 1
ATOM 748 N N . ALA A 1 105 ? -9.002 8.992 1.565 1.00 96.00 105 ALA A N 1
ATOM 749 C CA . ALA A 1 105 ? -8.737 7.669 0.994 1.00 96.00 105 ALA A CA 1
ATOM 750 C C . ALA A 1 105 ? -8.080 7.763 -0.397 1.00 96.00 105 ALA A C 1
ATOM 752 O O . ALA A 1 105 ? -7.222 6.947 -0.730 1.00 96.00 105 ALA A O 1
ATOM 753 N N . ALA A 1 106 ? -8.454 8.765 -1.202 1.00 94.38 106 ALA A N 1
ATOM 754 C CA . ALA A 1 106 ? -7.882 8.989 -2.526 1.00 94.38 106 ALA A CA 1
ATOM 755 C C . ALA A 1 106 ? -6.391 9.364 -2.463 1.00 94.38 106 ALA A C 1
ATOM 757 O O . ALA A 1 106 ? -5.607 8.836 -3.257 1.00 94.38 106 ALA A O 1
ATOM 758 N N . ASP A 1 107 ? -5.993 10.205 -1.503 1.00 94.69 107 ASP A N 1
ATOM 759 C CA . ASP A 1 107 ? -4.591 10.601 -1.308 1.00 94.69 107 ASP A CA 1
ATOM 760 C C . ASP A 1 107 ? -3.728 9.388 -0.947 1.00 94.69 107 ASP A C 1
ATOM 762 O O . ASP A 1 107 ? -2.699 9.128 -1.581 1.00 94.69 107 ASP A O 1
ATOM 766 N N . ILE A 1 108 ? -4.196 8.580 0.009 1.00 96.25 108 ILE A N 1
ATOM 767 C CA . ILE A 1 108 ? -3.515 7.352 0.428 1.00 96.25 108 ILE A CA 1
ATOM 768 C C . ILE A 1 108 ? -3.405 6.355 -0.726 1.00 96.25 108 ILE A C 1
ATOM 770 O O . ILE A 1 108 ? -2.326 5.812 -0.964 1.00 96.25 108 ILE A O 1
ATOM 774 N N . ILE A 1 109 ? -4.487 6.126 -1.474 1.00 95.06 109 ILE A N 1
ATOM 775 C CA . ILE A 1 109 ? -4.482 5.219 -2.631 1.00 95.06 109 ILE A CA 1
ATOM 776 C C . ILE A 1 109 ? -3.461 5.673 -3.674 1.00 95.06 109 ILE A C 1
ATOM 778 O O . ILE A 1 109 ? -2.698 4.847 -4.175 1.00 95.06 109 ILE A O 1
ATOM 782 N N . GLY A 1 110 ? -3.407 6.972 -3.984 1.00 91.44 110 GLY A N 1
ATOM 783 C CA . GLY A 1 110 ? -2.430 7.517 -4.924 1.00 91.44 110 GLY A CA 1
ATOM 784 C C . GLY A 1 110 ? -0.991 7.275 -4.463 1.00 91.44 110 GLY A C 1
ATOM 785 O O . GLY A 1 110 ? -0.156 6.806 -5.241 1.00 91.44 110 GLY A O 1
ATOM 786 N N . ARG A 1 111 ? -0.705 7.520 -3.177 1.00 93.88 111 ARG A N 1
ATOM 787 C CA . ARG A 1 111 ? 0.614 7.258 -2.575 1.00 93.88 111 ARG A CA 1
ATOM 788 C C . ARG A 1 111 ? 0.965 5.768 -2.585 1.00 93.88 111 ARG A C 1
ATOM 790 O O . ARG A 1 111 ? 2.102 5.426 -2.901 1.00 93.88 111 ARG A O 1
ATOM 797 N N . LEU A 1 112 ? 0.007 4.886 -2.299 1.00 94.75 112 LEU A N 1
ATOM 798 C CA . LEU A 1 112 ? 0.203 3.433 -2.325 1.00 94.75 112 LEU A CA 1
ATOM 799 C C . LEU A 1 112 ? 0.493 2.919 -3.730 1.00 94.75 112 LEU A C 1
ATOM 801 O O . LEU A 1 112 ? 1.408 2.123 -3.903 1.00 94.75 112 LEU A O 1
ATOM 805 N N . GLN A 1 113 ? -0.229 3.397 -4.745 1.00 90.25 113 GLN A N 1
ATOM 806 C CA . GLN A 1 113 ? 0.025 3.022 -6.139 1.00 90.25 113 GLN A CA 1
ATOM 807 C C . GLN A 1 113 ? 1.447 3.395 -6.574 1.00 90.25 113 GLN A C 1
ATOM 809 O O . GLN A 1 113 ? 2.128 2.599 -7.224 1.00 90.25 113 GLN A O 1
ATOM 814 N N . VAL A 1 114 ? 1.908 4.587 -6.186 1.00 87.12 114 VAL A N 1
ATOM 815 C CA . VAL A 1 114 ? 3.284 5.038 -6.426 1.00 87.12 114 VAL A CA 1
ATOM 816 C C . VAL A 1 114 ? 4.283 4.169 -5.660 1.00 87.12 114 VAL A C 1
ATOM 818 O O . VAL A 1 114 ? 5.207 3.641 -6.273 1.00 87.12 114 VAL A O 1
ATOM 821 N N . ALA A 1 115 ? 4.073 3.955 -4.358 1.00 91.06 115 ALA A N 1
ATOM 822 C CA . ALA A 1 115 ? 4.960 3.150 -3.521 1.00 91.06 115 ALA A CA 1
ATOM 823 C C . ALA A 1 115 ? 5.076 1.703 -4.025 1.00 91.06 115 ALA A C 1
ATOM 825 O O . ALA A 1 115 ? 6.183 1.182 -4.143 1.00 91.06 115 ALA A O 1
ATOM 826 N N . TRP A 1 116 ? 3.956 1.078 -4.394 1.00 88.69 116 TRP A N 1
ATOM 827 C CA . TRP A 1 116 ? 3.912 -0.279 -4.933 1.00 88.69 116 TRP A CA 1
ATOM 828 C C . TRP A 1 116 ? 4.652 -0.394 -6.266 1.00 88.69 116 TRP A C 1
ATOM 830 O O . TRP A 1 116 ? 5.458 -1.304 -6.469 1.00 88.69 116 TRP A O 1
ATOM 840 N N . ARG A 1 117 ? 4.427 0.559 -7.178 1.00 85.44 117 ARG A N 1
ATOM 841 C CA . ARG A 1 117 ? 5.141 0.629 -8.458 1.00 85.44 117 ARG A CA 1
ATOM 842 C C . ARG A 1 117 ? 6.643 0.786 -8.242 1.00 85.44 117 ARG A C 1
ATOM 844 O O . ARG A 1 117 ? 7.424 0.044 -8.836 1.00 85.44 117 ARG A O 1
ATOM 851 N N . ASP A 1 118 ? 7.048 1.745 -7.419 1.00 84.38 118 ASP A N 1
ATOM 852 C CA . ASP A 1 118 ? 8.458 2.047 -7.183 1.00 84.38 118 ASP A CA 1
ATOM 853 C C . ASP A 1 118 ? 9.152 0.865 -6.487 1.00 84.38 118 ASP A C 1
ATOM 855 O O . ASP A 1 118 ? 10.265 0.484 -6.865 1.00 84.38 118 ASP A O 1
ATOM 859 N N . TRP A 1 119 ? 8.456 0.202 -5.556 1.00 88.62 119 TRP A N 1
ATOM 860 C CA . TRP A 1 119 ? 8.895 -1.053 -4.956 1.00 88.62 119 TRP A CA 1
ATOM 861 C C . TRP A 1 119 ? 9.141 -2.115 -6.032 1.00 88.62 119 TRP A C 1
ATOM 863 O O . TRP A 1 119 ? 10.284 -2.553 -6.178 1.00 88.62 119 TRP A O 1
ATOM 873 N N . MET A 1 120 ? 8.134 -2.439 -6.853 1.00 84.69 120 MET A N 1
ATOM 874 C CA . MET A 1 120 ? 8.226 -3.424 -7.942 1.00 84.69 120 MET A CA 1
ATOM 875 C C . MET A 1 120 ? 9.389 -3.146 -8.904 1.00 84.69 120 MET A C 1
ATOM 877 O O . MET A 1 120 ? 10.070 -4.072 -9.346 1.00 84.69 120 MET A O 1
ATOM 881 N N . LEU A 1 121 ? 9.625 -1.879 -9.255 1.00 80.31 121 LEU A N 1
ATOM 882 C CA . LEU A 1 121 ? 10.695 -1.493 -10.179 1.00 80.31 121 LEU A CA 1
ATOM 883 C C . LEU A 1 121 ? 12.088 -1.627 -9.550 1.00 80.31 121 LEU A C 1
ATOM 885 O O . LEU A 1 121 ? 13.038 -1.998 -10.249 1.00 80.31 121 LEU A O 1
ATOM 889 N N . SER A 1 122 ? 12.196 -1.374 -8.243 1.00 80.56 122 SER A N 1
ATOM 890 C CA . SER A 1 122 ? 13.457 -1.447 -7.499 1.00 80.56 122 SER A CA 1
ATOM 891 C C . SER A 1 122 ? 13.954 -2.873 -7.231 1.00 80.56 122 SER A C 1
ATOM 893 O O . SER A 1 122 ? 15.131 -3.040 -6.917 1.00 80.56 122 SER A O 1
ATOM 895 N N . ARG A 1 123 ? 13.086 -3.889 -7.336 1.00 85.56 123 ARG A N 1
ATOM 896 C CA . ARG A 1 123 ? 13.425 -5.286 -7.020 1.00 85.56 123 ARG A CA 1
ATOM 897 C C . ARG A 1 123 ? 14.218 -5.984 -8.127 1.00 85.56 123 ARG A C 1
ATOM 899 O O . ARG A 1 123 ? 14.129 -5.634 -9.313 1.00 85.56 123 ARG A O 1
ATOM 906 N N . THR A 1 124 ? 14.991 -6.993 -7.734 1.00 86.19 124 THR A N 1
ATOM 907 C CA . THR A 1 124 ? 15.578 -7.975 -8.656 1.00 86.19 124 THR A CA 1
ATOM 908 C C . THR A 1 124 ? 14.507 -8.951 -9.151 1.00 86.19 124 THR A C 1
ATOM 910 O O . THR A 1 124 ? 13.423 -9.051 -8.575 1.00 86.19 124 THR A O 1
ATOM 913 N N . ASP A 1 125 ? 14.783 -9.674 -10.239 1.00 80.12 125 ASP A N 1
ATOM 914 C CA . ASP A 1 125 ? 13.847 -10.698 -10.715 1.00 80.12 125 ASP A CA 1
ATOM 915 C C . ASP A 1 125 ? 13.715 -11.853 -9.710 1.00 80.12 125 ASP A C 1
ATOM 917 O O . ASP A 1 125 ? 12.604 -12.310 -9.478 1.00 80.12 125 ASP A O 1
ATOM 921 N N . GLU A 1 126 ? 14.801 -12.230 -9.027 1.00 85.94 126 GLU A N 1
ATOM 922 C CA . GLU A 1 126 ? 14.785 -13.247 -7.964 1.00 85.94 126 GLU A CA 1
ATOM 923 C C . GLU A 1 126 ? 13.882 -12.843 -6.788 1.00 85.94 126 GLU A C 1
ATOM 925 O O . GLU A 1 126 ? 13.071 -13.643 -6.327 1.00 85.94 126 GLU A O 1
ATOM 930 N N . GLU A 1 127 ? 13.954 -11.586 -6.337 1.00 87.50 127 GLU A N 1
ATOM 931 C CA . GLU A 1 127 ? 13.072 -11.076 -5.277 1.00 87.50 127 GLU A CA 1
ATOM 932 C C . GLU A 1 127 ? 11.600 -11.081 -5.716 1.00 87.50 127 GLU A C 1
ATOM 934 O O . GLU A 1 127 ? 10.714 -11.442 -4.940 1.00 87.50 127 GLU A O 1
ATOM 939 N N . LEU A 1 128 ? 11.326 -10.690 -6.965 1.00 85.56 128 LEU A N 1
ATOM 940 C CA . LEU A 1 128 ? 9.966 -10.680 -7.505 1.00 85.56 128 LEU A CA 1
ATOM 941 C C . LEU A 1 128 ? 9.417 -12.090 -7.720 1.00 85.56 128 LEU A C 1
ATOM 943 O O . LEU A 1 128 ? 8.223 -12.305 -7.518 1.00 85.56 128 LEU A O 1
ATOM 947 N N . ASP A 1 129 ? 10.256 -13.040 -8.114 1.00 84.38 129 ASP A N 1
ATOM 948 C CA . ASP A 1 129 ? 9.861 -14.435 -8.268 1.00 84.38 129 ASP A CA 1
ATOM 949 C C . ASP A 1 129 ? 9.611 -15.080 -6.902 1.00 84.38 129 ASP A C 1
ATOM 951 O O . ASP A 1 129 ? 8.559 -15.686 -6.720 1.00 84.38 129 ASP A O 1
ATOM 955 N N . ALA A 1 130 ? 10.449 -14.821 -5.895 1.00 86.31 130 ALA A N 1
ATOM 956 C CA . ALA A 1 130 ? 10.185 -15.247 -4.520 1.00 86.31 130 ALA A CA 1
ATOM 957 C C . ALA A 1 130 ? 8.873 -14.653 -3.967 1.00 86.31 130 ALA A C 1
ATOM 959 O O . ALA A 1 130 ? 8.084 -15.354 -3.326 1.00 86.31 130 ALA A O 1
ATOM 960 N N . PHE A 1 131 ? 8.597 -13.373 -4.245 1.00 87.06 131 PHE A N 1
ATOM 961 C CA . PHE A 1 131 ? 7.322 -12.744 -3.889 1.00 87.06 131 PHE A CA 1
ATOM 962 C C . PHE A 1 131 ? 6.138 -13.436 -4.581 1.00 87.06 131 PHE A C 1
ATOM 964 O O . PHE A 1 131 ? 5.127 -13.728 -3.942 1.00 87.06 131 PHE A O 1
ATOM 971 N N . ARG A 1 132 ? 6.260 -13.740 -5.879 1.00 84.44 132 ARG A N 1
ATOM 972 C CA . ARG A 1 132 ? 5.229 -14.448 -6.656 1.00 84.44 132 ARG A CA 1
ATOM 973 C C . ARG A 1 132 ? 5.011 -15.878 -6.179 1.00 84.44 132 ARG A C 1
ATOM 975 O O . ARG A 1 132 ? 3.872 -16.323 -6.139 1.00 84.44 132 ARG A O 1
ATOM 982 N N . GLU A 1 133 ? 6.061 -16.602 -5.821 1.00 84.69 133 GLU A N 1
ATOM 983 C CA . GLU A 1 133 ? 5.941 -17.961 -5.292 1.00 84.69 133 GLU A CA 1
ATOM 984 C C . GLU A 1 133 ? 5.165 -17.968 -3.973 1.00 84.69 133 GLU A C 1
ATOM 986 O O . GLU A 1 133 ? 4.231 -18.756 -3.812 1.00 84.69 133 GLU A O 1
ATOM 991 N N . ARG A 1 134 ? 5.467 -17.029 -3.065 1.00 85.19 134 ARG A N 1
ATOM 992 C CA . ARG A 1 134 ? 4.693 -16.836 -1.826 1.00 85.19 134 ARG A CA 1
ATOM 993 C C . ARG A 1 134 ? 3.247 -16.455 -2.113 1.00 85.19 134 ARG A C 1
ATOM 995 O O . ARG A 1 134 ? 2.332 -17.015 -1.512 1.00 85.19 134 ARG A O 1
ATOM 1002 N N . ALA A 1 135 ? 3.040 -15.546 -3.061 1.00 83.50 135 ALA A N 1
ATOM 1003 C CA . ALA A 1 135 ? 1.716 -15.148 -3.512 1.00 83.50 135 ALA A CA 1
ATOM 1004 C C . ALA A 1 135 ? 0.887 -16.337 -4.011 1.00 83.50 135 ALA A C 1
ATOM 1006 O O . ALA A 1 135 ? -0.245 -16.532 -3.576 1.00 83.50 135 ALA A O 1
ATOM 1007 N N . LEU A 1 136 ? 1.457 -17.154 -4.896 1.00 80.38 136 LEU A N 1
ATOM 1008 C CA . LEU A 1 136 ? 0.800 -18.335 -5.453 1.00 80.38 136 LEU A CA 1
ATOM 1009 C C . LEU A 1 136 ? 0.503 -19.384 -4.379 1.00 80.38 136 LEU A C 1
ATOM 1011 O O . LEU A 1 136 ? -0.575 -19.979 -4.396 1.00 80.38 136 LEU A O 1
ATOM 1015 N N . ALA A 1 137 ? 1.430 -19.590 -3.439 1.00 83.69 137 ALA A N 1
ATOM 1016 C CA . ALA A 1 137 ? 1.231 -20.497 -2.314 1.00 83.69 137 ALA A CA 1
ATOM 1017 C C . ALA A 1 137 ? 0.063 -20.049 -1.420 1.00 83.69 137 ALA A C 1
ATOM 1019 O O . ALA A 1 137 ? -0.749 -20.880 -1.020 1.00 83.69 137 ALA A O 1
ATOM 1020 N N . SER A 1 138 ? -0.050 -18.743 -1.163 1.00 80.50 138 SER A N 1
ATOM 1021 C CA . SER A 1 138 ? -1.129 -18.159 -0.358 1.00 80.50 138 SER A CA 1
ATOM 1022 C C . SER A 1 138 ? -2.493 -18.227 -1.055 1.00 80.50 138 SER A C 1
ATOM 1024 O O . SER A 1 138 ? -3.498 -18.570 -0.437 1.00 80.50 138 SER A O 1
ATOM 1026 N N . MET A 1 139 ? -2.536 -17.979 -2.368 1.00 75.12 139 MET A N 1
ATOM 1027 C CA . MET A 1 139 ? -3.776 -18.023 -3.154 1.00 75.12 139 MET A CA 1
ATOM 1028 C C . MET A 1 139 ? -4.259 -19.446 -3.481 1.00 75.12 139 MET A C 1
ATOM 1030 O O . MET A 1 139 ? -5.361 -19.614 -4.000 1.00 75.12 139 MET A O 1
ATOM 1034 N N . GLY A 1 140 ? -3.449 -20.480 -3.227 1.00 71.75 140 GLY A N 1
ATOM 1035 C CA . GLY A 1 140 ? -3.789 -21.861 -3.583 1.00 71.75 140 GLY A CA 1
ATOM 1036 C C . GLY A 1 140 ? -3.831 -22.127 -5.096 1.00 71.75 140 GLY A C 1
ATOM 1037 O O . GLY A 1 140 ? -4.446 -23.103 -5.527 1.00 71.75 140 GLY A O 1
ATOM 1038 N N . GLY A 1 141 ? -3.195 -21.278 -5.913 1.00 56.06 141 GLY A N 1
ATOM 1039 C CA . GLY A 1 141 ? -3.172 -21.411 -7.371 1.00 56.06 141 GLY A CA 1
ATOM 1040 C C . GLY A 1 141 ? -2.918 -20.096 -8.122 1.00 56.06 141 GLY A C 1
ATOM 1041 O O . GLY A 1 141 ? -2.807 -19.034 -7.506 1.00 56.06 141 GLY A O 1
ATOM 1042 N N . PRO A 1 142 ? -2.798 -20.150 -9.464 1.00 55.19 142 PRO A N 1
ATOM 1043 C CA . PRO A 1 142 ? -2.677 -18.953 -10.286 1.00 55.19 142 PRO A CA 1
ATOM 1044 C C . PRO A 1 142 ? -3.951 -18.098 -10.197 1.00 55.19 142 PRO A C 1
ATOM 1046 O O . PRO A 1 142 ? -5.053 -18.654 -10.159 1.00 55.19 142 PRO A O 1
ATOM 1049 N N . PRO A 1 143 ? -3.824 -16.759 -10.200 1.00 54.75 143 PRO A N 1
ATOM 1050 C CA . PRO A 1 143 ? -4.975 -15.872 -10.130 1.00 54.75 143 PRO A CA 1
ATOM 1051 C C . PRO A 1 143 ? -5.919 -16.123 -11.311 1.00 54.75 143 PRO A C 1
ATOM 1053 O O . PRO A 1 143 ? -5.493 -16.234 -12.465 1.00 54.75 143 PRO A O 1
ATOM 1056 N N . ILE A 1 144 ? -7.217 -16.212 -11.018 1.00 50.41 144 ILE A N 1
ATOM 1057 C CA . ILE A 1 144 ? -8.261 -16.329 -12.037 1.00 50.41 144 ILE A CA 1
ATOM 1058 C C . ILE A 1 144 ? -8.328 -14.987 -12.771 1.00 50.41 144 ILE A C 1
ATOM 1060 O O . ILE A 1 144 ? -8.477 -13.940 -12.144 1.00 50.41 144 ILE A O 1
ATOM 1064 N N . ALA A 1 145 ? -8.198 -15.007 -14.100 1.00 50.12 145 ALA A N 1
ATOM 1065 C CA . ALA A 1 145 ? -8.316 -13.792 -14.899 1.00 50.12 145 ALA A CA 1
ATOM 1066 C C . ALA A 1 145 ? -9.676 -13.112 -14.632 1.00 50.12 145 ALA A C 1
ATOM 1068 O O . ALA A 1 145 ? -10.693 -13.816 -14.587 1.00 50.12 145 ALA A O 1
ATOM 1069 N N . PRO A 1 146 ? -9.718 -11.774 -14.476 1.00 52.97 146 PRO A N 1
ATOM 1070 C CA . PRO A 1 146 ? -10.961 -11.064 -14.208 1.00 52.97 146 PRO A CA 1
ATOM 1071 C C . PRO A 1 146 ? -11.980 -11.371 -15.307 1.00 52.97 146 PRO A C 1
ATOM 1073 O O . PRO A 1 146 ? -11.687 -11.246 -16.500 1.00 52.97 146 PRO A O 1
ATOM 1076 N N . GLN A 1 147 ? -13.169 -11.822 -14.905 1.00 51.00 147 GLN A N 1
ATOM 1077 C CA . GLN A 1 147 ? -14.235 -12.132 -15.849 1.00 51.00 147 GLN A CA 1
ATOM 1078 C C . GLN A 1 147 ? -15.039 -10.868 -16.174 1.00 51.00 147 GLN A C 1
ATOM 1080 O O . GLN A 1 147 ? -15.368 -10.101 -15.266 1.00 51.00 147 GLN A O 1
ATOM 1085 N N . PRO A 1 148 ? -15.374 -10.634 -17.455 1.00 57.88 148 PRO A N 1
ATOM 1086 C CA . PRO A 1 148 ? -16.251 -9.535 -17.827 1.00 57.88 148 PRO A CA 1
ATOM 1087 C C . PRO A 1 148 ? -17.642 -9.727 -17.210 1.00 57.88 148 PRO A C 1
ATOM 1089 O O . PRO A 1 148 ? -18.175 -10.838 -17.174 1.00 57.88 148 PRO A O 1
ATOM 1092 N N . THR A 1 149 ? -18.245 -8.633 -16.750 1.00 62.44 149 THR A N 1
ATOM 1093 C CA . THR A 1 149 ? -19.638 -8.618 -16.290 1.00 62.44 149 THR A CA 1
ATOM 1094 C C . THR A 1 149 ? -20.590 -8.798 -17.476 1.00 62.44 149 THR A C 1
ATOM 1096 O O . THR A 1 149 ? -20.220 -8.602 -18.638 1.00 62.44 149 THR A O 1
ATOM 1099 N N . ALA A 1 150 ? -21.859 -9.115 -17.198 1.00 57.19 150 ALA A N 1
ATOM 1100 C CA . ALA A 1 150 ? -22.902 -9.218 -18.225 1.00 57.19 150 ALA A CA 1
ATOM 1101 C C .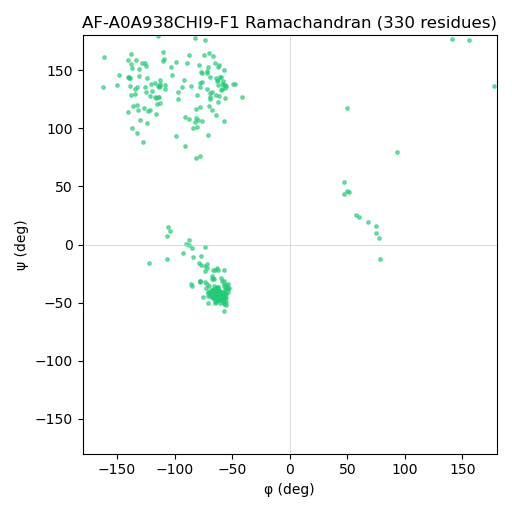 ALA A 1 150 ? -23.075 -7.926 -19.062 1.00 57.19 150 ALA A C 1
ATOM 1103 O O . ALA A 1 150 ? -23.572 -7.991 -20.184 1.00 57.19 150 ALA A O 1
ATOM 1104 N N . GLY A 1 151 ? -22.642 -6.769 -18.540 1.00 61.06 151 GLY A N 1
ATOM 1105 C CA . GLY A 1 151 ? -22.636 -5.474 -19.230 1.00 61.06 151 GLY A CA 1
ATOM 1106 C C . GLY A 1 151 ? -21.354 -5.158 -20.013 1.00 61.06 151 GLY A C 1
ATOM 1107 O O . GLY A 1 151 ? -21.253 -4.084 -20.604 1.00 61.06 151 GLY A O 1
ATOM 1108 N N . GLY A 1 152 ? -20.365 -6.058 -20.027 1.00 66.62 152 GLY A N 1
ATOM 1109 C CA . GLY A 1 152 ? -19.057 -5.821 -20.646 1.00 66.62 152 GLY A CA 1
ATOM 1110 C C . GLY A 1 152 ? -18.129 -4.901 -19.839 1.00 66.62 152 GLY A C 1
ATOM 1111 O O . GLY A 1 152 ? -17.091 -4.481 -20.358 1.00 66.62 152 GLY A O 1
ATOM 1112 N N . GLY A 1 153 ? -18.492 -4.580 -18.594 1.00 69.44 153 GLY A N 1
ATOM 1113 C CA . GLY A 1 153 ? -17.616 -3.947 -17.612 1.00 69.44 153 GLY A CA 1
ATOM 1114 C C . GLY A 1 153 ? -16.725 -4.969 -16.903 1.00 69.44 153 GLY A C 1
ATOM 1115 O O . GLY A 1 153 ? -16.813 -6.174 -17.142 1.00 69.44 153 GLY A O 1
ATOM 1116 N N . MET A 1 154 ? -15.851 -4.490 -16.021 1.00 78.38 154 MET A N 1
ATOM 1117 C CA . MET A 1 154 ? -15.171 -5.343 -15.041 1.00 78.38 154 MET A CA 1
ATOM 1118 C C . MET A 1 154 ? -15.431 -4.803 -13.642 1.00 78.38 154 MET A C 1
ATOM 1120 O O . MET A 1 154 ? -15.492 -3.588 -13.439 1.00 78.38 154 MET A O 1
ATOM 1124 N N . MET A 1 155 ? -15.593 -5.715 -12.687 1.00 82.81 155 MET A N 1
ATOM 1125 C CA . MET A 1 155 ? -15.572 -5.347 -11.278 1.00 82.81 155 MET A CA 1
ATOM 1126 C C . MET A 1 155 ? -14.152 -4.932 -10.917 1.00 82.81 155 MET A C 1
ATOM 1128 O O . MET A 1 155 ? -13.188 -5.616 -11.255 1.00 82.81 155 MET A O 1
ATOM 1132 N N . PHE A 1 156 ? -14.037 -3.780 -10.276 1.00 85.19 156 PHE A N 1
ATOM 1133 C CA . PHE A 1 156 ? -12.768 -3.195 -9.893 1.00 85.19 156 PHE A CA 1
ATOM 1134 C C . PHE A 1 156 ? -12.849 -2.754 -8.442 1.00 85.19 156 PHE A C 1
ATOM 1136 O O . PHE A 1 156 ? -13.665 -1.893 -8.095 1.00 85.19 156 PHE A O 1
ATOM 1143 N N . ASP A 1 157 ? -11.977 -3.321 -7.621 1.00 90.00 157 ASP A N 1
ATOM 1144 C CA . ASP A 1 157 ? -11.729 -2.877 -6.260 1.00 90.00 157 ASP A CA 1
ATOM 1145 C C . ASP A 1 157 ? -10.281 -2.393 -6.159 1.00 90.00 157 ASP A C 1
ATOM 1147 O O . ASP A 1 157 ? -9.325 -3.154 -6.301 1.00 90.00 157 ASP A O 1
ATOM 1151 N N . VAL A 1 158 ? -10.117 -1.088 -5.952 1.00 88.94 158 VAL A N 1
ATOM 1152 C CA . VAL A 1 158 ? -8.788 -0.475 -5.864 1.00 88.94 158 VAL A CA 1
ATOM 1153 C C . VAL A 1 158 ? -8.031 -0.921 -4.616 1.00 88.94 158 VAL A C 1
ATOM 1155 O O . VAL A 1 158 ? -6.806 -0.960 -4.645 1.00 88.94 158 VAL A O 1
ATOM 1158 N N . VAL A 1 159 ? -8.745 -1.245 -3.535 1.00 92.94 159 VAL A N 1
ATOM 1159 C CA . VAL A 1 159 ? -8.134 -1.674 -2.276 1.00 92.94 159 VAL A CA 1
ATOM 1160 C C . VAL A 1 159 ? -7.634 -3.105 -2.420 1.00 92.94 159 VAL A C 1
ATOM 1162 O O . VAL A 1 159 ? -6.483 -3.364 -2.086 1.00 92.94 159 VAL A O 1
ATOM 1165 N N . GLU A 1 160 ? -8.440 -3.995 -3.006 1.00 90.25 160 GLU A N 1
ATOM 1166 C CA . GLU A 1 160 ? -8.036 -5.377 -3.312 1.00 90.25 160 GLU A CA 1
ATOM 1167 C C . GLU A 1 160 ? -6.790 -5.417 -4.209 1.00 90.25 160 GLU A C 1
ATOM 1169 O O . GLU A 1 160 ? -5.841 -6.148 -3.944 1.00 90.25 160 GLU A O 1
ATOM 1174 N N . MET A 1 161 ? -6.733 -4.562 -5.235 1.00 86.19 161 MET A N 1
ATOM 1175 C CA . MET A 1 161 ? -5.584 -4.493 -6.147 1.00 86.19 161 MET A CA 1
ATOM 1176 C C . MET A 1 161 ? -4.271 -4.038 -5.500 1.00 86.19 161 MET A C 1
ATOM 1178 O O . MET A 1 161 ? -3.205 -4.267 -6.074 1.00 86.19 161 MET A O 1
ATOM 1182 N N . LEU A 1 162 ? -4.342 -3.344 -4.364 1.00 90.50 162 LEU A N 1
ATOM 1183 C CA . LEU A 1 162 ? -3.176 -2.855 -3.625 1.00 90.50 162 LEU A CA 1
ATOM 1184 C C . LEU A 1 162 ? -2.714 -3.829 -2.537 1.00 90.50 162 LEU A C 1
ATOM 1186 O O . LEU A 1 162 ? -1.669 -3.600 -1.930 1.00 90.50 162 LEU A O 1
ATOM 1190 N N . GLN A 1 163 ? -3.469 -4.896 -2.277 1.00 89.25 163 GLN A N 1
ATOM 1191 C CA . GLN A 1 163 ? -3.092 -5.901 -1.295 1.00 89.25 163 GLN A CA 1
ATOM 1192 C C . GLN A 1 163 ? -2.034 -6.842 -1.857 1.00 89.25 163 GLN A C 1
ATOM 1194 O O . GLN A 1 163 ? -2.126 -7.327 -2.990 1.00 89.25 163 GLN A O 1
ATOM 1199 N N . ALA A 1 164 ? -1.055 -7.174 -1.017 1.00 88.56 164 ALA A N 1
ATOM 1200 C CA . ALA A 1 164 ? -0.300 -8.383 -1.254 1.00 88.56 164 ALA A CA 1
ATOM 1201 C C . ALA A 1 164 ? -1.215 -9.596 -1.004 1.00 88.56 164 ALA A C 1
ATOM 1203 O O . ALA A 1 164 ? -2.039 -9.596 -0.090 1.00 88.56 164 ALA A O 1
ATOM 1204 N N . PRO A 1 165 ? -1.056 -10.673 -1.778 1.00 83.88 165 PRO A N 1
ATOM 1205 C CA . PRO A 1 165 ? -1.835 -11.898 -1.601 1.00 83.88 165 PRO A CA 1
ATOM 1206 C C . PRO A 1 165 ? -1.416 -12.715 -0.369 1.00 83.88 165 PRO A C 1
ATOM 1208 O O . PRO A 1 165 ? -1.995 -13.766 -0.108 1.00 83.88 165 PRO A O 1
ATOM 1211 N N . PHE A 1 166 ? -0.395 -12.281 0.371 1.00 89.50 166 PHE A N 1
ATOM 1212 C CA . PHE A 1 166 ? 0.042 -12.881 1.625 1.00 89.50 166 PHE A CA 1
ATOM 1213 C C . PHE A 1 166 ? 0.352 -11.781 2.633 1.00 89.50 166 PHE A C 1
ATOM 1215 O O . PHE A 1 166 ? 0.781 -10.695 2.248 1.00 89.50 166 PHE A O 1
ATOM 1222 N N . HIS A 1 167 ? 0.191 -12.104 3.912 1.00 92.56 167 HIS A N 1
ATOM 1223 C CA . HIS A 1 167 ? 0.542 -11.221 5.010 1.00 92.56 167 HIS A CA 1
ATOM 1224 C C . HIS A 1 167 ? 1.189 -12.015 6.145 1.00 92.56 167 HIS A C 1
ATOM 1226 O O . HIS A 1 167 ? 0.798 -13.157 6.398 1.00 92.56 167 HIS A O 1
ATOM 1232 N N . ALA A 1 168 ? 2.186 -11.431 6.808 1.00 94.06 168 ALA A N 1
ATOM 1233 C CA . ALA A 1 168 ? 2.829 -12.025 7.976 1.00 94.06 168 ALA A CA 1
ATOM 1234 C C . ALA A 1 168 ? 2.997 -10.983 9.087 1.00 94.06 168 ALA A C 1
ATOM 1236 O O . ALA A 1 168 ? 3.556 -9.919 8.842 1.00 94.06 168 ALA A O 1
ATOM 1237 N N . GLU A 1 169 ? 2.567 -11.320 10.306 1.00 94.94 169 GLU A N 1
ATOM 1238 C CA . GLU A 1 169 ? 2.707 -10.461 11.499 1.00 94.94 169 GLU A CA 1
ATOM 1239 C C . GLU A 1 169 ? 4.114 -10.502 12.109 1.00 94.94 169 GLU A C 1
ATOM 1241 O O . GLU A 1 169 ? 4.492 -9.641 12.901 1.00 94.94 169 GLU A O 1
ATOM 1246 N N . ARG A 1 170 ? 4.911 -11.504 11.728 1.00 97.44 170 ARG A N 1
ATOM 1247 C CA . ARG A 1 170 ? 6.289 -11.666 12.185 1.00 97.44 170 ARG A CA 1
ATOM 1248 C C . ARG A 1 170 ? 7.201 -11.956 11.014 1.00 97.44 170 ARG A C 1
ATOM 1250 O O . ARG A 1 170 ? 6.862 -12.764 10.146 1.00 97.44 170 ARG A O 1
ATOM 1257 N N . ILE A 1 171 ? 8.353 -11.295 10.981 1.00 97.19 171 ILE A N 1
ATOM 1258 C CA . ILE A 1 171 ? 9.361 -11.496 9.937 1.00 97.19 171 ILE A CA 1
ATOM 1259 C C . ILE A 1 171 ? 10.770 -11.463 10.525 1.00 97.19 171 ILE A C 1
ATOM 1261 O O . ILE A 1 171 ? 11.021 -10.881 11.577 1.00 97.19 171 ILE A O 1
ATOM 1265 N N . SER A 1 172 ? 11.718 -12.050 9.801 1.00 97.19 172 SER A N 1
ATOM 1266 C CA . SER A 1 172 ? 13.143 -11.799 10.017 1.00 97.19 172 SER A CA 1
ATOM 1267 C C . SER A 1 172 ? 13.617 -10.754 9.016 1.00 97.19 172 SER A C 1
ATOM 1269 O O . SER A 1 172 ? 13.367 -10.892 7.816 1.00 97.19 172 SER A O 1
ATOM 1271 N N . LEU A 1 173 ? 14.319 -9.730 9.492 1.00 97.31 173 LEU A N 1
ATOM 1272 C CA . LEU A 1 173 ? 14.859 -8.661 8.662 1.00 97.31 173 LEU A CA 1
ATOM 1273 C C . LEU A 1 173 ? 16.291 -8.357 9.087 1.00 97.31 173 LEU A C 1
ATOM 1275 O O . LEU A 1 173 ? 16.539 -7.938 10.216 1.00 97.31 173 LEU A O 1
ATOM 1279 N N . LYS A 1 174 ? 17.226 -8.538 8.151 1.00 97.44 174 LYS A N 1
ATOM 1280 C CA . LYS A 1 174 ? 18.633 -8.202 8.341 1.00 97.44 174 LYS A CA 1
ATOM 1281 C C . LYS A 1 174 ? 19.087 -7.201 7.292 1.00 97.44 174 LYS A C 1
ATOM 1283 O O . LYS A 1 174 ? 19.106 -7.512 6.103 1.00 97.44 174 LYS A O 1
ATOM 1288 N N . VAL A 1 175 ? 19.461 -6.010 7.741 1.00 96.94 175 VAL A N 1
ATOM 1289 C CA . VAL A 1 175 ? 19.990 -4.930 6.905 1.00 96.94 175 VAL A CA 1
ATOM 1290 C C . VAL A 1 175 ? 21.151 -4.238 7.614 1.00 96.94 175 VAL A C 1
ATOM 1292 O O . VAL A 1 175 ? 21.132 -4.073 8.831 1.00 96.94 175 VAL A O 1
ATOM 1295 N N . GLU A 1 176 ? 22.164 -3.822 6.860 1.00 97.31 176 GLU A N 1
ATOM 1296 C CA . GLU A 1 176 ? 23.369 -3.185 7.399 1.00 97.31 176 GLU A CA 1
ATOM 1297 C C . GLU A 1 176 ? 23.674 -1.910 6.611 1.00 97.31 176 GLU A C 1
ATOM 1299 O O . GLU A 1 176 ? 23.943 -1.969 5.412 1.00 97.31 176 GLU A O 1
ATOM 1304 N N . ALA A 1 177 ? 23.601 -0.763 7.290 1.00 96.56 177 ALA A N 1
ATOM 1305 C CA . ALA A 1 177 ? 23.878 0.571 6.754 1.00 96.56 177 ALA A CA 1
ATOM 1306 C C . ALA A 1 177 ? 23.208 0.866 5.394 1.00 96.56 177 ALA A C 1
ATOM 1308 O O . ALA A 1 177 ? 23.822 1.438 4.489 1.00 96.56 177 ALA A O 1
ATOM 1309 N N . VAL A 1 178 ? 21.936 0.484 5.244 1.00 97.00 178 VAL A N 1
ATOM 1310 C CA . VAL A 1 178 ? 21.155 0.726 4.018 1.00 97.00 178 VAL A CA 1
ATOM 1311 C C . VAL A 1 178 ? 20.263 1.949 4.173 1.00 97.00 178 VAL A C 1
ATOM 1313 O O . VAL A 1 178 ? 19.891 2.309 5.287 1.00 97.00 178 VAL A O 1
ATOM 1316 N N . ASP A 1 179 ? 19.877 2.565 3.056 1.00 96.50 179 ASP A N 1
ATOM 1317 C CA . ASP A 1 179 ? 18.853 3.613 3.058 1.00 96.50 179 ASP A CA 1
ATOM 1318 C C . ASP A 1 179 ? 17.524 3.080 3.627 1.00 96.50 179 ASP A C 1
ATOM 1320 O O . ASP A 1 179 ? 17.105 1.961 3.307 1.00 96.50 179 ASP A O 1
ATOM 1324 N N . VAL A 1 180 ? 16.841 3.874 4.456 1.00 97.06 180 VAL A N 1
ATOM 1325 C CA . VAL A 1 180 ? 15.581 3.471 5.104 1.00 97.06 180 VAL A CA 1
ATOM 1326 C C . VAL A 1 180 ? 14.517 3.023 4.096 1.00 97.06 180 VAL A C 1
ATOM 1328 O O . VAL A 1 180 ? 13.806 2.051 4.345 1.00 97.06 180 VAL A O 1
ATOM 1331 N N . ARG A 1 181 ? 14.452 3.624 2.900 1.00 95.06 181 ARG A N 1
ATOM 1332 C CA . ARG A 1 181 ? 13.533 3.196 1.834 1.00 95.06 181 ARG A CA 1
ATOM 1333 C C . ARG A 1 181 ? 13.862 1.792 1.340 1.00 95.06 181 ARG A C 1
ATOM 1335 O O . ARG A 1 181 ? 12.956 1.006 1.066 1.00 95.06 181 ARG A O 1
ATOM 1342 N N . GLN A 1 182 ? 15.148 1.462 1.232 1.00 94.19 182 GLN A N 1
ATOM 1343 C CA . GLN A 1 182 ? 15.588 0.122 0.852 1.00 94.19 182 GLN A CA 1
ATOM 1344 C C . GLN A 1 182 ? 15.235 -0.902 1.937 1.00 94.19 182 GLN A C 1
ATOM 1346 O O . GLN A 1 182 ? 14.758 -1.987 1.597 1.00 94.19 182 GLN A O 1
ATOM 1351 N N . ALA A 1 183 ? 15.412 -0.554 3.216 1.00 97.00 183 ALA A N 1
ATOM 1352 C CA . ALA A 1 183 ? 15.012 -1.409 4.333 1.00 97.00 183 ALA A CA 1
ATOM 1353 C C . ALA A 1 183 ? 13.496 -1.668 4.347 1.00 97.00 183 ALA A C 1
ATOM 1355 O O . ALA A 1 183 ? 13.074 -2.816 4.466 1.00 97.00 183 ALA A O 1
ATOM 1356 N N . LEU A 1 184 ? 12.675 -0.638 4.121 1.00 96.88 184 LEU A N 1
ATOM 1357 C CA . LEU A 1 184 ? 11.216 -0.775 4.020 1.00 96.88 184 LEU A CA 1
ATOM 1358 C C . LEU A 1 184 ? 10.772 -1.599 2.805 1.00 96.88 184 LEU A C 1
ATOM 1360 O O . LEU A 1 184 ? 9.757 -2.295 2.855 1.00 96.88 184 LEU A O 1
ATOM 1364 N N . GLY A 1 185 ? 11.552 -1.579 1.723 1.00 94.06 185 GLY A N 1
ATOM 1365 C CA . GLY A 1 185 ? 11.340 -2.481 0.596 1.00 94.06 185 GLY A CA 1
ATOM 1366 C C . GLY A 1 185 ? 11.539 -3.954 0.968 1.00 94.06 185 GLY A C 1
ATOM 1367 O O . GLY A 1 185 ? 10.761 -4.798 0.519 1.00 94.06 185 GLY A O 1
ATOM 1368 N N . GLN A 1 186 ? 12.528 -4.259 1.817 1.00 94.62 186 GLN A N 1
ATOM 1369 C CA . GLN A 1 186 ? 12.746 -5.609 2.355 1.00 94.62 186 GLN A CA 1
ATOM 1370 C C . GLN A 1 186 ? 11.687 -5.994 3.396 1.00 94.62 186 GLN A C 1
ATOM 1372 O O . GLN A 1 186 ? 11.211 -7.126 3.391 1.00 94.62 186 GLN A O 1
ATOM 1377 N N . PHE A 1 187 ? 11.257 -5.043 4.229 1.00 96.38 187 PHE A N 1
ATOM 1378 C CA . PHE A 1 187 ? 10.115 -5.221 5.128 1.00 96.38 187 PHE A CA 1
ATOM 1379 C C . PHE A 1 187 ? 8.858 -5.636 4.348 1.00 96.38 187 PHE A C 1
ATOM 1381 O O . PHE A 1 187 ? 8.291 -6.689 4.626 1.00 96.38 187 PHE A O 1
ATOM 1388 N N . THR A 1 188 ? 8.499 -4.881 3.301 1.00 94.69 188 THR A N 1
ATOM 1389 C CA . THR A 1 188 ? 7.337 -5.160 2.432 1.00 94.69 188 THR A CA 1
ATOM 1390 C C . THR A 1 188 ? 7.439 -6.542 1.778 1.00 94.69 188 THR A C 1
ATOM 1392 O O . THR A 1 188 ? 6.463 -7.286 1.737 1.00 94.69 188 THR A O 1
ATOM 1395 N N . LEU A 1 189 ? 8.631 -6.930 1.306 1.00 92.62 189 LEU A N 1
ATOM 1396 C CA . LEU A 1 189 ? 8.878 -8.262 0.739 1.00 92.62 189 LEU A CA 1
ATOM 1397 C C . LEU A 1 189 ? 8.665 -9.384 1.775 1.00 92.62 189 LEU A C 1
ATOM 1399 O O . LEU A 1 189 ? 8.193 -10.472 1.437 1.00 92.62 189 LEU A O 1
ATOM 1403 N N . GLY A 1 190 ? 9.031 -9.122 3.031 1.00 93.31 190 GLY A N 1
ATOM 1404 C CA . GLY A 1 190 ? 8.885 -10.050 4.144 1.00 93.31 190 GLY A CA 1
ATOM 1405 C C . GLY A 1 190 ? 7.434 -10.246 4.572 1.00 93.31 190 GLY A C 1
ATOM 1406 O O . GLY A 1 190 ? 6.999 -11.389 4.699 1.00 93.31 190 GLY A O 1
ATOM 1407 N N . CYS A 1 191 ? 6.702 -9.150 4.790 1.00 94.44 191 CYS A N 1
ATOM 1408 C CA . CYS A 1 191 ? 5.399 -9.175 5.457 1.00 94.44 191 CYS A CA 1
ATOM 1409 C C . CYS A 1 191 ? 4.194 -8.966 4.536 1.00 94.44 191 CYS A C 1
ATOM 1411 O O . CYS A 1 191 ? 3.075 -9.181 4.982 1.00 94.44 191 CYS A O 1
ATOM 1413 N N . GLY A 1 192 ? 4.389 -8.527 3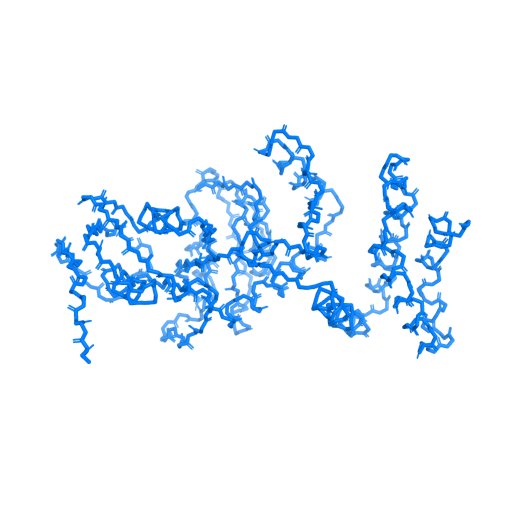.290 1.00 92.50 192 GLY A N 1
ATOM 1414 C CA . GLY A 1 192 ? 3.310 -8.220 2.344 1.00 92.50 192 GLY A CA 1
ATOM 1415 C C . GLY A 1 192 ? 2.619 -6.867 2.561 1.00 92.50 192 GLY A C 1
ATOM 1416 O O . GLY A 1 192 ? 1.929 -6.383 1.667 1.00 92.50 192 GLY A O 1
ATOM 1417 N N . TYR A 1 193 ? 2.836 -6.194 3.693 1.00 94.44 193 TYR A N 1
ATOM 1418 C CA . TYR A 1 193 ? 2.273 -4.866 3.933 1.00 94.44 193 TYR A CA 1
ATOM 1419 C C . TYR A 1 193 ? 3.099 -3.777 3.251 1.00 94.44 193 TYR A C 1
ATOM 1421 O O . TYR A 1 193 ? 4.309 -3.674 3.454 1.00 94.44 193 TYR A O 1
ATOM 1429 N N . THR A 1 194 ? 2.429 -2.923 2.476 1.00 93.06 194 THR A N 1
ATOM 1430 C CA . THR A 1 194 ? 3.063 -1.730 1.901 1.00 93.06 194 THR A CA 1
ATOM 1431 C C . THR A 1 194 ? 3.311 -0.690 2.996 1.00 93.06 194 THR A C 1
ATOM 1433 O O . THR A 1 194 ? 2.543 -0.573 3.954 1.00 93.06 194 THR A O 1
ATOM 1436 N N . VAL A 1 195 ? 4.390 0.081 2.852 1.00 95.94 195 VAL A N 1
ATOM 1437 C CA . VAL A 1 195 ? 4.726 1.184 3.756 1.00 95.94 195 VAL A CA 1
ATOM 1438 C C . VAL A 1 195 ? 4.823 2.491 2.977 1.00 95.94 195 VAL A C 1
ATOM 1440 O O . VAL A 1 195 ? 5.546 2.593 1.985 1.00 95.94 195 VAL A O 1
ATOM 1443 N N . LEU A 1 196 ? 4.106 3.509 3.442 1.00 96.75 196 LEU A N 1
ATOM 1444 C CA . LEU A 1 196 ? 4.167 4.869 2.929 1.00 96.75 196 LEU A CA 1
ATOM 1445 C C . LEU A 1 196 ? 5.215 5.664 3.704 1.00 96.75 196 LEU A C 1
ATOM 1447 O O . LEU A 1 196 ? 5.012 5.999 4.864 1.00 96.75 196 LEU A O 1
ATOM 1451 N N . LEU A 1 197 ? 6.324 5.994 3.049 1.00 96.31 197 LEU A N 1
ATOM 1452 C CA . LEU A 1 197 ? 7.394 6.805 3.628 1.00 96.31 197 LEU A CA 1
ATOM 1453 C C . LEU A 1 197 ? 7.246 8.272 3.208 1.00 96.31 197 LEU A C 1
ATOM 1455 O O . LEU A 1 197 ? 7.204 8.562 2.007 1.00 96.31 197 LEU A O 1
ATOM 1459 N N . SER A 1 198 ? 7.200 9.191 4.174 1.00 95.06 198 SER A N 1
ATOM 1460 C CA . SER A 1 198 ? 7.250 10.633 3.905 1.00 95.06 198 SER A CA 1
ATOM 1461 C C . SER A 1 198 ? 8.579 11.012 3.235 1.00 95.06 198 SER A C 1
ATOM 1463 O O . SER A 1 198 ? 9.625 10.509 3.653 1.00 95.06 198 SER A O 1
ATOM 1465 N N . PRO A 1 199 ? 8.591 11.873 2.201 1.00 91.44 199 PRO A N 1
ATOM 1466 C CA . PRO A 1 199 ? 9.817 12.222 1.477 1.00 91.44 199 PRO A CA 1
ATOM 1467 C C . PRO A 1 199 ? 10.877 12.918 2.347 1.00 91.44 199 PRO A C 1
ATOM 1469 O O . PRO A 1 199 ? 12.055 12.882 2.002 1.00 91.44 199 PRO A O 1
ATOM 1472 N N . GLU A 1 200 ? 10.482 13.523 3.466 1.00 94.44 200 GLU A N 1
ATOM 1473 C CA . GLU A 1 200 ? 11.367 14.162 4.443 1.00 94.44 200 GLU A CA 1
ATOM 1474 C C . GLU A 1 200 ? 12.143 13.145 5.292 1.00 94.44 200 GLU A C 1
ATOM 1476 O O . GLU A 1 200 ? 13.201 13.476 5.831 1.00 94.44 200 GLU A O 1
ATOM 1481 N N . VAL A 1 201 ? 11.642 11.911 5.411 1.00 96.44 201 VAL A N 1
ATOM 1482 C CA . VAL A 1 201 ? 12.307 10.849 6.169 1.00 96.44 201 VAL A CA 1
ATOM 1483 C C . VAL A 1 201 ? 13.388 10.231 5.291 1.00 96.44 201 VAL A C 1
ATOM 1485 O O . VAL A 1 201 ? 13.119 9.524 4.318 1.00 96.44 201 VAL A O 1
ATOM 1488 N N . THR A 1 202 ? 14.636 10.514 5.647 1.00 96.50 202 THR A N 1
ATOM 1489 C CA . THR A 1 202 ? 15.831 10.043 4.946 1.00 96.50 202 THR A CA 1
ATOM 1490 C C . THR A 1 202 ? 16.878 9.604 5.960 1.00 96.50 202 THR A C 1
ATOM 1492 O O . THR A 1 202 ? 16.878 10.063 7.101 1.00 96.50 202 THR A O 1
ATOM 1495 N N . GLY A 1 203 ? 17.780 8.715 5.553 1.00 97.00 203 GLY A N 1
ATOM 1496 C CA . GLY A 1 203 ? 18.869 8.258 6.408 1.00 97.00 203 GLY A CA 1
ATOM 1497 C C . GLY A 1 203 ? 19.149 6.773 6.257 1.00 97.00 203 GLY A C 1
ATOM 1498 O O . GLY A 1 203 ? 18.481 6.063 5.502 1.00 97.00 203 GLY A O 1
ATOM 1499 N N . GLN A 1 204 ? 20.175 6.323 6.973 1.00 97.81 204 GLN A N 1
ATOM 1500 C CA . GLN A 1 204 ? 20.594 4.929 6.977 1.00 97.81 204 GLN A CA 1
ATOM 1501 C C . GLN A 1 204 ? 20.129 4.216 8.240 1.00 97.81 204 GLN A C 1
ATOM 1503 O O . GLN A 1 204 ? 20.117 4.794 9.324 1.00 97.81 204 GLN A O 1
ATOM 1508 N N . VAL A 1 205 ? 19.804 2.939 8.088 1.00 98.12 205 VAL A N 1
ATOM 1509 C CA . VAL A 1 205 ? 19.361 2.059 9.168 1.00 98.12 205 VAL A CA 1
ATOM 1510 C C . VAL A 1 205 ? 20.151 0.756 9.139 1.00 98.12 205 VAL A C 1
ATOM 1512 O O . VAL A 1 205 ? 20.631 0.309 8.094 1.00 98.12 205 VAL A O 1
ATOM 1515 N N . SER A 1 206 ? 20.303 0.150 10.312 1.00 98.06 206 SER A N 1
ATOM 1516 C CA . SER A 1 206 ? 20.846 -1.197 10.480 1.00 98.06 206 SER A CA 1
ATOM 1517 C C . SER A 1 206 ? 19.957 -1.943 11.459 1.00 98.06 206 SER A C 1
ATOM 1519 O O . SER A 1 206 ? 19.590 -1.390 12.491 1.00 98.06 206 SER A O 1
ATOM 1521 N N . LEU A 1 207 ? 19.606 -3.179 11.128 1.00 97.69 207 LEU A N 1
ATOM 1522 C CA . LEU A 1 207 ? 18.716 -4.011 11.924 1.00 97.69 207 LEU A CA 1
ATOM 1523 C C . LEU A 1 207 ? 19.097 -5.476 11.730 1.00 97.69 207 LEU A C 1
ATOM 1525 O O . LEU A 1 207 ? 19.349 -5.906 10.606 1.00 97.69 207 LEU A O 1
ATOM 1529 N N . ASP A 1 208 ? 19.112 -6.233 12.821 1.00 97.81 208 ASP A N 1
ATOM 1530 C CA . ASP A 1 208 ? 19.190 -7.692 12.811 1.00 97.81 208 ASP A CA 1
ATOM 1531 C C . ASP A 1 208 ? 18.043 -8.220 13.678 1.00 97.81 208 ASP A C 1
ATOM 1533 O O . ASP A 1 208 ? 18.167 -8.346 14.895 1.00 97.81 208 ASP A O 1
ATOM 1537 N N . ALA A 1 209 ? 16.888 -8.417 13.044 1.00 97.31 209 ALA A N 1
ATOM 1538 C CA . ALA A 1 209 ? 15.667 -8.916 13.662 1.00 97.31 209 ALA A CA 1
ATOM 1539 C C . ALA A 1 209 ? 15.401 -10.346 13.183 1.00 97.31 209 ALA A C 1
ATOM 1541 O O . ALA A 1 209 ? 15.469 -10.634 11.984 1.00 97.31 209 ALA A O 1
ATOM 1542 N N . THR A 1 210 ? 15.081 -11.247 14.110 1.00 97.62 210 THR A N 1
ATOM 1543 C CA . THR A 1 210 ? 14.774 -12.650 13.809 1.00 97.62 210 THR A CA 1
ATOM 1544 C C . THR A 1 210 ? 13.398 -12.992 14.342 1.00 97.62 210 THR A C 1
ATOM 1546 O O . 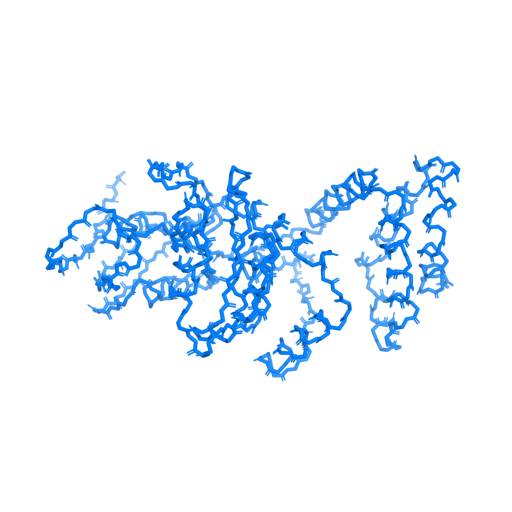THR A 1 210 ? 13.221 -13.016 15.553 1.00 97.62 210 THR A O 1
ATOM 1549 N N . ASP A 1 211 ? 12.468 -13.302 13.433 1.00 97.38 211 ASP A N 1
ATOM 1550 C CA . ASP A 1 211 ? 11.078 -13.632 13.760 1.00 97.38 211 ASP A CA 1
ATOM 1551 C C . ASP A 1 211 ? 10.483 -12.622 14.750 1.00 97.38 211 ASP A C 1
ATOM 1553 O O . ASP A 1 211 ? 10.037 -13.006 15.819 1.00 97.38 211 ASP A O 1
ATOM 1557 N N . GLU A 1 212 ? 10.544 -11.327 14.436 1.00 97.88 212 GLU A N 1
ATOM 1558 C CA . GLU A 1 212 ? 10.059 -10.249 15.307 1.00 97.88 212 GLU A CA 1
ATOM 1559 C C . GLU A 1 212 ? 8.718 -9.695 14.823 1.00 97.88 212 GLU A C 1
ATOM 1561 O O . GLU A 1 212 ? 8.422 -9.725 13.626 1.00 97.88 212 GLU A O 1
ATOM 1566 N N . GLU A 1 213 ? 7.926 -9.163 15.759 1.00 96.69 213 GLU A N 1
ATOM 1567 C CA . GLU A 1 213 ? 6.667 -8.466 15.457 1.00 96.69 213 GLU A CA 1
ATOM 1568 C C . GLU A 1 213 ? 6.905 -7.255 14.547 1.00 96.69 213 GLU A C 1
ATOM 1570 O O . GLU A 1 213 ? 7.889 -6.521 14.702 1.00 96.69 213 GLU A O 1
ATOM 1575 N N . LEU A 1 214 ? 5.962 -6.992 13.634 1.00 96.62 214 LEU A N 1
ATOM 1576 C CA . LEU A 1 214 ? 6.075 -5.866 12.700 1.00 96.62 214 LEU A CA 1
ATOM 1577 C C . LEU A 1 214 ? 6.261 -4.520 13.409 1.00 96.62 214 LEU A C 1
ATOM 1579 O O . LEU A 1 214 ? 7.031 -3.693 12.930 1.00 96.62 214 LEU A O 1
ATOM 1583 N N . SER A 1 215 ? 5.591 -4.303 14.544 1.00 95.88 215 SER A N 1
ATOM 1584 C CA . SER A 1 215 ? 5.710 -3.071 15.333 1.00 95.88 215 SER A CA 1
ATOM 1585 C C . SER A 1 215 ? 7.133 -2.847 15.845 1.00 95.88 215 SER A C 1
ATOM 1587 O O . SER A 1 215 ? 7.679 -1.768 15.645 1.00 95.88 215 SER A O 1
ATOM 1589 N N . ALA A 1 216 ? 7.765 -3.879 16.412 1.00 96.62 216 ALA A N 1
ATOM 1590 C CA . ALA A 1 216 ? 9.136 -3.803 16.915 1.00 96.62 216 ALA A CA 1
ATOM 1591 C C . ALA A 1 216 ? 10.143 -3.526 15.788 1.00 96.62 216 ALA A C 1
ATOM 1593 O O . ALA A 1 216 ? 11.090 -2.756 15.956 1.00 96.62 216 ALA A O 1
ATOM 1594 N N . ILE A 1 217 ? 9.919 -4.115 14.610 1.00 98.00 217 ILE A N 1
ATOM 1595 C CA . ILE A 1 217 ? 10.737 -3.843 13.426 1.00 98.00 217 ILE A CA 1
ATOM 1596 C C . ILE A 1 217 ? 10.542 -2.400 12.950 1.00 98.00 217 ILE A C 1
ATOM 1598 O O . ILE A 1 217 ? 11.524 -1.723 12.654 1.00 98.00 217 ILE A O 1
ATOM 1602 N N . LEU A 1 218 ? 9.301 -1.912 12.883 1.00 97.94 218 LEU A N 1
ATOM 1603 C CA . LEU A 1 218 ? 9.011 -0.535 12.483 1.00 97.94 218 LEU A CA 1
ATOM 1604 C C . LEU A 1 218 ? 9.602 0.479 13.470 1.00 97.94 218 LEU A C 1
ATOM 1606 O O . LEU A 1 218 ? 10.183 1.465 13.018 1.00 97.94 218 LEU A O 1
ATOM 1610 N N . ASP A 1 219 ? 9.537 0.220 14.779 1.00 97.38 219 ASP A N 1
ATOM 1611 C CA . ASP A 1 219 ? 10.195 1.037 15.806 1.00 97.38 219 ASP A CA 1
ATOM 1612 C C . ASP A 1 219 ? 11.705 1.120 15.552 1.00 97.38 219 ASP A C 1
ATOM 1614 O O . ASP A 1 219 ? 12.257 2.216 15.426 1.00 97.38 219 ASP A O 1
ATOM 1618 N N . ALA A 1 220 ? 12.360 -0.030 15.364 1.00 97.44 220 ALA A N 1
ATOM 1619 C CA . ALA A 1 220 ? 13.800 -0.097 15.130 1.00 97.44 220 ALA A CA 1
ATOM 1620 C C . ALA A 1 220 ? 14.241 0.534 13.794 1.00 97.44 220 ALA A C 1
ATOM 1622 O O . ALA A 1 220 ? 15.362 1.031 13.680 1.00 97.44 220 ALA A O 1
ATOM 1623 N N . LEU A 1 221 ? 13.376 0.533 12.773 1.00 97.88 221 LEU A N 1
ATOM 1624 C CA . LEU A 1 221 ? 13.632 1.223 11.504 1.00 97.88 221 LEU A CA 1
ATOM 1625 C C . LEU A 1 221 ? 13.396 2.739 11.600 1.00 97.88 221 LEU A C 1
ATOM 1627 O O . LEU A 1 221 ? 14.062 3.496 10.893 1.00 97.88 221 LEU A O 1
ATOM 1631 N N . CYS A 1 222 ? 12.466 3.194 12.442 1.00 97.62 222 CYS A N 1
ATOM 1632 C CA . CYS A 1 222 ? 12.105 4.609 12.563 1.00 97.62 222 CYS A CA 1
ATOM 1633 C C . CYS A 1 222 ? 13.020 5.391 13.516 1.00 97.62 222 CYS A C 1
ATOM 1635 O O . CYS A 1 222 ? 13.324 6.555 13.243 1.00 97.62 222 CYS A O 1
ATOM 1637 N N . GLU A 1 223 ? 13.479 4.770 14.608 1.00 96.62 223 GLU A N 1
ATOM 1638 C CA . GLU A 1 223 ? 14.295 5.427 15.640 1.00 96.62 223 GLU A CA 1
ATOM 1639 C C . GLU A 1 223 ? 15.566 6.102 15.074 1.00 96.62 223 GLU A C 1
ATOM 1641 O O . GLU A 1 223 ? 15.760 7.296 15.330 1.00 96.62 223 GLU A O 1
ATOM 1646 N N . PRO A 1 224 ? 16.402 5.446 14.238 1.00 97.44 224 PRO A N 1
ATOM 1647 C CA . PRO A 1 224 ? 17.653 6.045 13.759 1.00 97.44 224 PRO A CA 1
ATOM 1648 C C . PRO A 1 224 ? 17.457 7.253 12.834 1.00 97.44 224 PRO A C 1
ATOM 1650 O O . PRO A 1 224 ? 18.365 8.070 12.684 1.00 97.44 224 PRO A O 1
ATOM 1653 N N . VAL A 1 225 ? 16.285 7.365 12.202 1.00 97.38 225 VAL A N 1
ATOM 1654 C CA . VAL A 1 225 ? 15.942 8.441 11.258 1.00 97.38 225 VAL A CA 1
ATOM 1655 C C . VAL A 1 225 ? 15.006 9.486 11.872 1.00 97.38 225 VAL A C 1
ATOM 1657 O O . VAL A 1 225 ? 14.478 10.332 11.152 1.00 97.38 225 VAL A O 1
ATOM 1660 N N . ASN A 1 226 ? 14.817 9.451 13.199 1.00 96.75 226 ASN A N 1
ATOM 1661 C CA . ASN A 1 226 ? 13.927 10.345 13.944 1.00 96.75 226 ASN A CA 1
ATOM 1662 C C . ASN A 1 226 ? 12.522 10.423 13.313 1.00 96.75 226 ASN A C 1
ATOM 1664 O O . ASN A 1 226 ? 11.967 11.506 13.095 1.00 96.75 226 ASN A O 1
ATOM 1668 N N . ALA A 1 227 ? 11.974 9.257 12.976 1.00 97.31 227 ALA A N 1
ATOM 1669 C CA . ALA A 1 227 ? 10.638 9.104 12.424 1.00 97.31 227 ALA A CA 1
ATOM 1670 C C . ALA A 1 227 ? 9.695 8.440 13.434 1.00 97.31 227 ALA A C 1
ATOM 1672 O O . ALA A 1 227 ? 10.114 7.848 14.428 1.00 97.31 227 ALA A O 1
ATOM 1673 N N . GLN A 1 228 ? 8.404 8.527 13.150 1.00 95.50 228 GLN A N 1
ATOM 1674 C CA . GLN A 1 228 ? 7.344 7.796 13.825 1.00 95.50 228 GLN A CA 1
ATOM 1675 C C . GLN A 1 228 ? 6.525 7.034 12.787 1.00 95.50 228 GLN A C 1
ATOM 1677 O O . GLN A 1 228 ? 6.487 7.418 11.616 1.00 95.50 228 GLN A O 1
ATOM 1682 N N . TRP A 1 229 ? 5.852 5.971 13.217 1.00 96.12 229 TRP A N 1
ATOM 1683 C CA . TRP A 1 229 ? 4.957 5.209 12.359 1.00 96.12 229 TRP A CA 1
ATOM 1684 C C . TRP A 1 229 ? 3.565 5.105 12.973 1.00 96.12 229 TRP A C 1
ATOM 1686 O O . TRP A 1 229 ? 3.396 5.150 14.193 1.00 96.12 229 TRP A O 1
ATOM 1696 N N . ARG A 1 230 ? 2.565 4.947 12.107 1.00 94.69 230 ARG A N 1
ATOM 1697 C CA . ARG A 1 230 ? 1.179 4.661 12.487 1.00 94.69 230 ARG A CA 1
ATOM 1698 C C . ARG A 1 230 ? 0.558 3.636 11.537 1.00 94.69 230 ARG A C 1
ATOM 1700 O O . ARG A 1 230 ? 0.868 3.661 10.340 1.00 94.69 230 ARG A O 1
ATOM 1707 N N . PRO A 1 231 ? -0.312 2.740 12.032 1.00 95.00 231 PRO A N 1
ATOM 1708 C CA . PRO A 1 231 ? -1.139 1.925 11.160 1.00 95.00 231 PRO A CA 1
ATOM 1709 C C . PRO A 1 231 ? -2.224 2.791 10.507 1.00 95.00 231 PRO A C 1
ATOM 1711 O O . PRO A 1 231 ? -2.711 3.759 11.095 1.00 95.00 231 PRO A O 1
ATOM 1714 N N . LEU A 1 232 ? -2.615 2.418 9.294 1.00 96.00 232 LEU A N 1
ATOM 1715 C CA . LEU A 1 232 ? -3.742 2.996 8.575 1.00 96.00 232 LEU A CA 1
ATOM 1716 C C . LEU A 1 232 ? -4.521 1.879 7.881 1.00 96.00 232 LEU A C 1
ATOM 1718 O O . LEU A 1 232 ? -3.927 0.996 7.260 1.00 96.00 232 LEU A O 1
ATOM 1722 N N . TYR A 1 233 ? -5.848 1.943 7.962 1.00 97.44 233 TYR A N 1
ATOM 1723 C CA . TYR A 1 233 ? -6.741 0.994 7.303 1.00 97.44 233 TYR A CA 1
ATOM 1724 C C . TYR A 1 233 ? -7.540 1.670 6.188 1.00 97.44 233 TYR A C 1
ATOM 1726 O O . TYR A 1 233 ? -8.067 2.767 6.366 1.00 97.44 233 TYR A O 1
ATOM 1734 N N . LEU A 1 234 ? -7.656 1.004 5.042 1.00 97.88 234 LEU A N 1
ATOM 1735 C CA . LEU A 1 234 ? -8.511 1.416 3.928 1.00 97.88 234 LEU A CA 1
ATOM 1736 C C . LEU A 1 234 ? -9.624 0.402 3.726 1.00 97.88 234 LEU A C 1
ATOM 1738 O O . LEU A 1 234 ? -9.347 -0.792 3.704 1.00 97.88 234 LEU A O 1
ATOM 1742 N N . ILE A 1 235 ? -10.849 0.875 3.504 1.00 97.94 235 ILE A N 1
ATOM 1743 C CA . ILE A 1 235 ? -12.005 0.046 3.151 1.00 97.94 235 ILE A CA 1
ATOM 1744 C C . ILE A 1 235 ? -12.482 0.412 1.741 1.00 97.94 235 ILE A C 1
ATOM 1746 O O . ILE A 1 235 ? -12.826 1.560 1.428 1.00 97.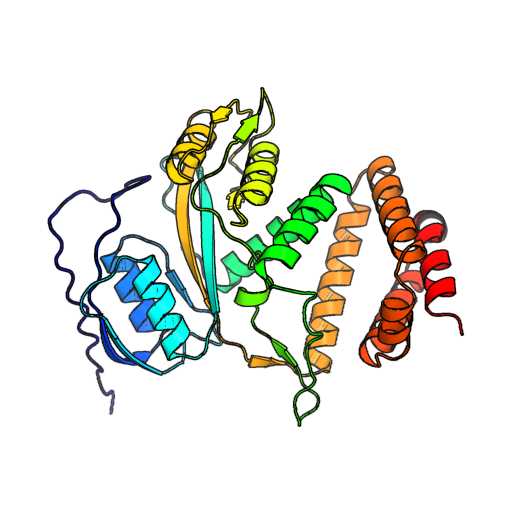94 235 ILE A O 1
ATOM 1750 N N . GLY A 1 236 ? -12.465 -0.591 0.872 1.00 96.38 236 GLY A N 1
ATOM 1751 C CA . GLY A 1 236 ? -12.868 -0.543 -0.523 1.00 96.38 236 GLY A CA 1
ATOM 1752 C C . GLY A 1 236 ? -14.168 -1.294 -0.753 1.00 96.38 236 GLY A C 1
ATOM 1753 O O . GLY A 1 236 ? -14.566 -2.153 0.030 1.00 96.38 236 GLY A O 1
ATOM 1754 N N . LYS A 1 237 ? -14.834 -0.964 -1.853 1.00 93.94 237 LYS A N 1
ATOM 1755 C CA . LYS A 1 237 ? -15.930 -1.765 -2.382 1.00 93.94 237 LYS A CA 1
ATOM 1756 C C . LYS A 1 237 ? -15.777 -1.840 -3.883 1.00 93.94 237 LYS A C 1
ATOM 1758 O O . LYS A 1 237 ? -15.653 -0.797 -4.538 1.00 93.94 237 LYS A O 1
ATOM 1763 N N . ALA A 1 238 ? -15.812 -3.060 -4.406 1.00 90.69 238 ALA A N 1
ATOM 1764 C CA . ALA A 1 238 ? -15.775 -3.296 -5.832 1.00 90.69 238 ALA A CA 1
ATOM 1765 C C . ALA A 1 238 ? -16.914 -2.535 -6.519 1.00 90.69 238 ALA A C 1
ATOM 1767 O O . ALA A 1 238 ? -18.070 -2.567 -6.088 1.00 90.69 238 ALA A O 1
ATOM 1768 N N . ARG A 1 239 ? -16.597 -1.872 -7.627 1.00 88.44 239 ARG A N 1
ATOM 1769 C CA . ARG A 1 239 ? -17.609 -1.272 -8.495 1.00 88.44 239 ARG A CA 1
ATOM 1770 C C . ARG A 1 239 ? -17.415 -1.698 -9.930 1.00 88.44 239 ARG A C 1
ATOM 1772 O O . ARG A 1 239 ? -16.307 -2.023 -10.352 1.00 88.44 239 ARG A O 1
ATOM 1779 N N . GLU A 1 240 ? -18.496 -1.637 -10.692 1.00 85.56 240 GLU A N 1
ATOM 1780 C CA . GLU A 1 240 ? -18.406 -1.833 -12.126 1.00 85.56 240 GLU A CA 1
ATOM 1781 C C . GLU A 1 240 ? -17.683 -0.641 -12.764 1.00 85.56 240 GLU A C 1
ATOM 1783 O O . GLU A 1 240 ? -18.020 0.529 -12.550 1.00 85.56 240 GLU A O 1
ATOM 1788 N N . VAL A 1 241 ? -16.653 -0.955 -13.541 1.00 84.44 241 VAL A N 1
ATOM 1789 C CA . VAL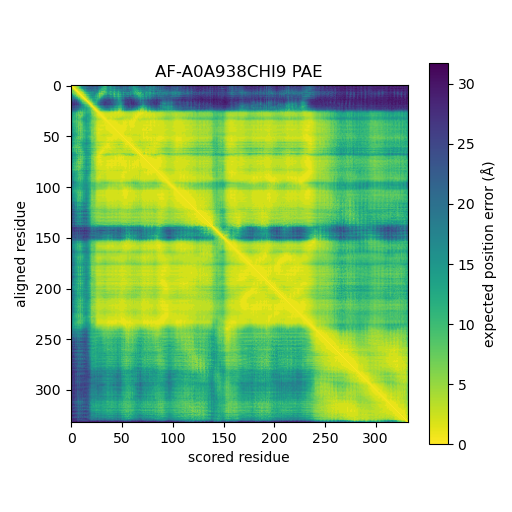 A 1 241 ? -15.893 0.005 -14.332 1.00 84.44 241 VAL A CA 1
ATOM 1790 C C . VAL A 1 241 ? -16.132 -0.314 -15.797 1.00 84.44 241 VAL A C 1
ATOM 1792 O O . VAL A 1 241 ? -15.961 -1.449 -16.250 1.00 84.44 241 VAL A O 1
ATOM 1795 N N . SER A 1 242 ? -16.543 0.703 -16.553 1.00 84.75 242 SER A N 1
ATOM 1796 C CA . SER A 1 242 ? -16.752 0.557 -17.993 1.00 84.75 242 SER A CA 1
ATOM 1797 C C . SER A 1 242 ? -15.433 0.256 -18.711 1.00 84.75 242 SER A C 1
ATOM 1799 O O . SER A 1 242 ? -14.354 0.655 -18.265 1.00 84.75 242 SER A O 1
ATOM 1801 N N . SER A 1 243 ? -15.504 -0.374 -19.886 1.00 78.00 243 SER A N 1
ATOM 1802 C CA . SER A 1 243 ? -14.308 -0.611 -20.702 1.00 78.00 243 SER A CA 1
ATOM 1803 C C . SER A 1 243 ? -13.552 0.678 -21.043 1.00 78.00 243 SER A C 1
ATOM 1805 O O . SER A 1 243 ? -12.327 0.667 -21.113 1.00 78.00 243 SER A O 1
ATOM 1807 N N . THR A 1 244 ? -14.274 1.786 -21.238 1.00 82.44 244 THR A N 1
ATOM 1808 C CA . THR A 1 244 ? -13.688 3.098 -21.542 1.00 82.44 244 THR A CA 1
ATOM 1809 C C . THR A 1 244 ? -12.941 3.667 -20.344 1.00 82.44 244 THR A C 1
ATOM 1811 O O . THR A 1 244 ? -11.837 4.179 -20.505 1.00 82.44 244 THR A O 1
ATOM 1814 N N . GLU A 1 245 ? -13.504 3.554 -19.142 1.00 83.62 245 GLU A N 1
ATOM 1815 C CA . GLU A 1 245 ? -12.830 4.035 -17.937 1.00 83.62 245 GLU A CA 1
ATOM 1816 C C . GLU A 1 245 ? -11.569 3.206 -17.643 1.00 83.62 245 GLU A C 1
ATOM 1818 O O . GLU A 1 245 ? -10.522 3.766 -17.323 1.00 83.62 245 GLU A O 1
ATOM 1823 N N . MET A 1 246 ? -11.614 1.885 -17.830 1.00 77.75 246 MET A N 1
ATOM 1824 C CA . MET A 1 246 ? -10.412 1.054 -17.703 1.00 77.75 246 MET A CA 1
ATOM 1825 C C . MET A 1 246 ? -9.333 1.415 -18.723 1.00 77.75 246 MET A C 1
ATOM 1827 O O . MET A 1 246 ? -8.153 1.450 -18.382 1.00 77.75 246 MET A O 1
ATOM 1831 N N . GLU A 1 247 ? -9.719 1.707 -19.966 1.00 78.50 247 GLU A N 1
ATOM 1832 C CA . GLU A 1 247 ? -8.781 2.146 -21.002 1.00 78.50 247 GLU A CA 1
ATOM 1833 C C . GLU A 1 247 ? -8.134 3.493 -20.649 1.00 78.50 247 GLU A C 1
ATOM 1835 O O . GLU A 1 247 ? -6.930 3.671 -20.842 1.00 78.50 247 GLU A O 1
ATOM 1840 N N . GLN A 1 248 ? -8.906 4.427 -20.089 1.00 83.44 248 GLN A N 1
ATOM 1841 C CA . GLN A 1 248 ? -8.392 5.705 -19.592 1.00 83.44 248 GLN A CA 1
ATOM 1842 C C . GLN A 1 248 ? -7.414 5.505 -18.433 1.00 83.44 248 GLN A C 1
ATOM 1844 O O . GLN A 1 248 ? -6.314 6.050 -18.475 1.00 83.44 248 GLN A O 1
ATOM 1849 N N . ARG A 1 249 ? -7.768 4.679 -17.441 1.00 79.12 249 ARG A N 1
ATOM 1850 C CA . ARG A 1 249 ? -6.889 4.345 -16.307 1.00 79.12 249 ARG A CA 1
ATOM 1851 C C . ARG A 1 249 ? -5.581 3.715 -16.771 1.00 79.12 249 ARG A C 1
ATOM 1853 O O . ARG A 1 249 ? -4.510 4.130 -16.340 1.00 79.12 249 ARG A O 1
ATOM 1860 N N . PHE A 1 250 ? -5.654 2.751 -17.687 1.00 76.44 250 PHE A N 1
ATOM 1861 C CA . PHE A 1 250 ? -4.460 2.135 -18.256 1.00 76.44 250 PHE A CA 1
ATOM 1862 C C . PHE A 1 250 ? -3.603 3.156 -19.007 1.00 76.44 250 PHE A C 1
ATOM 1864 O O . PHE A 1 250 ? -2.385 3.156 -18.867 1.00 76.44 250 PHE A O 1
ATOM 1871 N N . THR A 1 251 ? -4.231 4.031 -19.794 1.00 79.88 251 THR A N 1
ATOM 1872 C CA . THR A 1 251 ? -3.524 5.067 -20.553 1.00 79.88 251 THR A CA 1
ATOM 1873 C C . THR A 1 251 ? -2.805 6.028 -19.609 1.00 79.88 251 THR A C 1
ATOM 1875 O O . THR A 1 251 ? -1.622 6.276 -19.803 1.00 79.88 251 THR A O 1
ATOM 1878 N N . GLN A 1 252 ? -3.462 6.480 -18.538 1.00 81.50 252 GLN A N 1
ATOM 1879 C CA . GLN A 1 252 ? -2.835 7.305 -17.500 1.00 81.50 252 GLN A CA 1
ATOM 1880 C C . GLN A 1 252 ? -1.656 6.584 -16.837 1.00 81.50 252 GLN A C 1
ATOM 1882 O O . GLN A 1 252 ? -0.583 7.164 -16.696 1.00 81.50 252 GLN A O 1
ATOM 1887 N N . MET A 1 253 ? -1.822 5.307 -16.480 1.00 76.12 253 MET A N 1
ATOM 1888 C CA . MET A 1 253 ? -0.745 4.497 -15.905 1.00 76.12 253 MET A CA 1
ATOM 1889 C C . MET A 1 253 ? 0.443 4.366 -16.870 1.00 76.12 253 MET A C 1
ATOM 1891 O O . MET A 1 253 ? 1.594 4.492 -16.452 1.00 76.12 253 MET A O 1
ATOM 1895 N N . LEU A 1 254 ? 0.176 4.143 -18.160 1.00 78.50 254 LEU A N 1
ATOM 1896 C CA . LEU A 1 254 ? 1.199 4.051 -19.197 1.00 78.50 254 LEU A CA 1
ATOM 1897 C C . LEU A 1 254 ? 1.927 5.388 -19.381 1.00 78.50 254 LEU A C 1
ATOM 1899 O O . LEU A 1 254 ? 3.153 5.410 -19.382 1.00 78.50 254 LEU A O 1
ATOM 1903 N N . GLU A 1 255 ? 1.196 6.496 -19.506 1.00 81.12 255 GLU A N 1
ATOM 1904 C CA . GLU A 1 255 ? 1.754 7.845 -19.666 1.00 81.12 255 GLU A CA 1
ATOM 1905 C C . GLU A 1 255 ? 2.621 8.248 -18.469 1.00 81.12 255 GLU A C 1
ATOM 1907 O O . GLU A 1 255 ? 3.735 8.751 -18.645 1.00 81.12 255 GLU A O 1
ATOM 1912 N N . GLN A 1 256 ? 2.153 7.979 -17.248 1.00 79.56 256 GLN A N 1
ATOM 1913 C CA . GLN A 1 256 ? 2.930 8.204 -16.032 1.00 79.56 256 GLN A CA 1
ATOM 1914 C C . GLN A 1 256 ? 4.178 7.319 -16.000 1.00 79.56 256 GLN A C 1
ATOM 1916 O O . GLN A 1 256 ? 5.277 7.827 -15.793 1.00 79.56 256 GLN A O 1
ATOM 1921 N N . GLY A 1 257 ? 4.036 6.014 -16.253 1.00 79.06 257 GLY A N 1
ATOM 1922 C CA . GLY A 1 257 ? 5.157 5.071 -16.250 1.00 79.06 257 GLY A CA 1
ATOM 1923 C C . GLY A 1 257 ? 6.231 5.430 -17.277 1.00 79.06 257 GLY A C 1
ATOM 1924 O O . GLY A 1 257 ? 7.420 5.396 -16.975 1.00 79.06 257 GLY A O 1
ATOM 1925 N N . VAL A 1 258 ? 5.818 5.856 -18.469 1.00 82.81 258 VAL A N 1
ATOM 1926 C CA . VAL A 1 258 ? 6.705 6.398 -19.502 1.00 82.81 258 VAL A CA 1
ATOM 1927 C C . VAL A 1 258 ? 7.414 7.664 -19.028 1.00 82.81 258 VAL A C 1
ATOM 1929 O O . VAL A 1 258 ? 8.617 7.816 -19.240 1.00 82.81 258 VAL A O 1
ATOM 1932 N N . THR A 1 259 ? 6.670 8.600 -18.437 1.00 85.19 259 THR A N 1
ATOM 1933 C CA . THR A 1 259 ? 7.227 9.878 -17.982 1.00 85.19 259 THR A CA 1
ATOM 1934 C C . THR A 1 259 ? 8.306 9.638 -16.932 1.00 85.19 259 THR A C 1
ATOM 1936 O O . THR A 1 259 ? 9.389 10.211 -17.025 1.00 85.19 259 THR A O 1
ATOM 1939 N N . GLU A 1 260 ? 8.045 8.745 -15.977 1.00 80.00 260 GLU A N 1
ATOM 1940 C CA . GLU A 1 260 ? 9.021 8.354 -14.961 1.00 80.00 260 GLU A CA 1
ATOM 1941 C C . GLU A 1 260 ? 10.202 7.580 -15.547 1.00 80.00 260 GLU A C 1
ATOM 1943 O O . GLU A 1 260 ? 11.343 7.841 -15.169 1.00 80.00 260 GLU A O 1
ATOM 1948 N N . PHE A 1 261 ? 9.963 6.691 -16.515 1.00 86.12 261 PHE A N 1
ATOM 1949 C CA . PHE A 1 261 ? 11.025 5.971 -17.216 1.00 86.12 261 PHE A CA 1
ATOM 1950 C C . PHE A 1 261 ? 12.043 6.936 -17.832 1.00 86.12 261 PHE A C 1
ATOM 1952 O O . PHE A 1 261 ? 13.242 6.764 -17.634 1.00 86.12 261 PHE A O 1
ATOM 1959 N N . TRP A 1 262 ? 11.596 7.997 -18.510 1.00 89.12 262 TRP A N 1
ATOM 1960 C CA . TRP A 1 262 ? 12.510 8.959 -19.137 1.00 89.12 262 TRP A CA 1
ATOM 1961 C C . TRP A 1 262 ? 13.256 9.869 -18.155 1.00 89.12 262 TRP A C 1
ATOM 1963 O O . TRP A 1 262 ? 14.266 10.455 -18.544 1.00 89.12 262 TRP A O 1
ATOM 1973 N N . LYS A 1 263 ? 12.810 9.973 -16.898 1.00 88.69 263 LYS A N 1
ATOM 1974 C CA . LYS A 1 263 ? 13.552 10.676 -15.837 1.00 88.69 263 LYS A CA 1
ATOM 1975 C C . LYS A 1 263 ? 14.720 9.854 -15.288 1.00 88.69 263 LYS A C 1
ATOM 1977 O O . LYS A 1 263 ? 15.605 10.426 -14.657 1.00 88.69 263 LYS A O 1
ATOM 1982 N N . GLN A 1 264 ? 14.734 8.539 -15.516 1.00 84.56 264 GLN A N 1
ATOM 1983 C CA . GLN A 1 264 ? 15.800 7.662 -15.036 1.00 84.56 264 GLN A CA 1
ATOM 1984 C C . GLN A 1 264 ? 17.112 7.889 -15.807 1.00 84.56 264 GLN A C 1
ATOM 1986 O O . GLN A 1 264 ? 17.073 8.250 -16.993 1.00 84.56 264 GLN A O 1
ATOM 1991 N N . PRO A 1 265 ? 18.275 7.619 -15.191 1.00 89.38 265 PRO A N 1
ATOM 1992 C CA . PRO A 1 265 ? 19.558 7.581 -15.887 1.00 89.38 265 PRO A CA 1
ATOM 1993 C C . PRO A 1 265 ? 19.579 6.570 -17.054 1.00 89.38 265 PRO A C 1
ATOM 1995 O O . PRO A 1 265 ? 18.883 5.553 -16.994 1.00 89.38 265 PRO A O 1
ATOM 1998 N N . PRO A 1 266 ? 20.360 6.804 -18.129 1.00 91.81 266 PRO A N 1
ATOM 1999 C CA . PRO A 1 266 ? 20.403 5.914 -19.296 1.00 91.81 266 PRO A CA 1
ATOM 2000 C C . PRO A 1 266 ? 20.703 4.442 -18.977 1.00 91.81 266 PRO A C 1
ATOM 2002 O O . PRO A 1 266 ? 20.108 3.548 -19.575 1.00 91.81 266 PRO A O 1
ATOM 2005 N N . GLU A 1 267 ? 21.596 4.180 -18.028 1.00 88.31 267 GLU A N 1
ATOM 2006 C CA . GLU A 1 267 ? 21.953 2.840 -17.563 1.00 88.31 267 GLU A CA 1
ATOM 2007 C C . GLU A 1 267 ? 20.772 2.110 -16.909 1.00 88.31 267 GLU A C 1
ATOM 2009 O O . GLU A 1 267 ? 20.538 0.926 -17.173 1.00 88.31 267 GLU A O 1
ATOM 2014 N N . ASP A 1 268 ? 19.969 2.828 -16.126 1.00 83.38 268 ASP A N 1
ATOM 2015 C CA . ASP A 1 268 ? 18.781 2.287 -15.477 1.00 83.38 268 ASP A CA 1
ATOM 2016 C C . ASP A 1 268 ? 17.677 2.019 -16.489 1.00 83.38 268 ASP A C 1
ATOM 2018 O O . ASP A 1 268 ? 17.047 0.959 -16.456 1.00 83.38 268 ASP A O 1
ATOM 2022 N N . ARG A 1 269 ? 17.498 2.927 -17.453 1.00 91.38 269 ARG A N 1
ATOM 2023 C CA . ARG A 1 269 ? 16.563 2.718 -18.559 1.00 91.38 269 ARG A CA 1
ATOM 2024 C C . ARG A 1 269 ? 16.934 1.494 -19.387 1.00 91.38 269 ARG A C 1
ATOM 2026 O O . ARG A 1 269 ? 16.065 0.666 -19.649 1.00 91.38 269 ARG A O 1
ATOM 2033 N N . ALA A 1 270 ? 18.212 1.322 -19.729 1.00 91.25 270 ALA A N 1
ATOM 2034 C CA . ALA A 1 270 ? 18.688 0.150 -20.463 1.00 91.25 270 ALA A CA 1
ATOM 2035 C C . ALA A 1 270 ? 18.407 -1.157 -19.701 1.00 91.25 270 ALA A C 1
ATOM 2037 O O . ALA A 1 270 ? 17.918 -2.126 -20.284 1.00 91.25 270 ALA A O 1
ATOM 2038 N N . ARG A 1 271 ? 18.640 -1.167 -18.383 1.00 85.56 271 ARG A N 1
ATOM 2039 C CA . ARG A 1 271 ? 18.325 -2.304 -17.507 1.00 85.56 271 ARG A CA 1
ATOM 2040 C C . ARG A 1 271 ? 16.825 -2.610 -17.474 1.00 85.56 271 ARG A C 1
ATOM 2042 O O . ARG A 1 271 ? 16.444 -3.773 -17.592 1.00 85.56 271 ARG A O 1
ATOM 2049 N N . ILE A 1 272 ? 15.974 -1.589 -17.354 1.00 83.81 272 ILE A N 1
ATOM 2050 C CA . ILE A 1 272 ? 14.510 -1.738 -17.393 1.00 83.81 272 ILE A CA 1
ATOM 2051 C C . ILE A 1 272 ? 14.060 -2.295 -18.750 1.00 83.81 272 ILE A C 1
ATOM 2053 O O . ILE A 1 272 ? 13.285 -3.250 -18.792 1.00 83.81 272 ILE A O 1
ATOM 2057 N N . VAL A 1 273 ? 14.566 -1.738 -19.855 1.00 89.94 273 VAL A N 1
ATOM 2058 C CA . VAL A 1 273 ? 14.250 -2.185 -21.220 1.00 89.94 273 VAL A CA 1
ATOM 2059 C C . VAL A 1 273 ? 14.591 -3.655 -21.408 1.00 89.94 273 VAL A C 1
ATOM 2061 O O . VAL A 1 273 ? 13.755 -4.416 -21.897 1.00 89.94 273 VAL A O 1
ATOM 2064 N N . GLN A 1 274 ? 15.791 -4.057 -20.992 1.00 87.62 274 GLN A N 1
ATOM 2065 C CA . GLN A 1 274 ? 16.243 -5.435 -21.120 1.00 87.62 274 GLN A CA 1
ATOM 2066 C C . GLN A 1 274 ? 15.370 -6.382 -20.290 1.00 87.62 274 GLN A C 1
ATOM 2068 O O . GLN A 1 274 ? 14.866 -7.367 -20.822 1.00 87.62 274 GLN A O 1
ATOM 2073 N N . ARG A 1 275 ? 15.075 -6.023 -19.032 1.00 82.81 275 ARG A N 1
ATOM 2074 C CA . ARG A 1 275 ? 14.190 -6.803 -18.153 1.00 82.81 275 ARG A CA 1
ATOM 2075 C C . ARG A 1 275 ? 12.802 -7.006 -18.765 1.00 82.81 275 ARG A C 1
ATOM 2077 O O . ARG A 1 275 ? 12.260 -8.108 -18.725 1.00 82.81 275 ARG A O 1
ATOM 2084 N N . ILE A 1 276 ? 12.206 -5.955 -19.334 1.00 84.38 276 ILE A N 1
ATOM 2085 C CA . ILE A 1 276 ? 10.895 -6.057 -19.990 1.00 84.38 276 ILE A CA 1
ATOM 2086 C C . ILE A 1 276 ? 10.988 -6.969 -21.220 1.00 84.38 276 ILE A C 1
ATOM 2088 O O . ILE A 1 276 ? 10.145 -7.850 -21.384 1.00 84.38 276 ILE A O 1
ATOM 2092 N N . ALA A 1 277 ? 12.010 -6.796 -22.062 1.00 86.19 277 ALA A N 1
ATOM 2093 C CA . ALA A 1 277 ? 12.201 -7.613 -23.257 1.00 86.19 277 ALA A CA 1
ATOM 2094 C C . ALA A 1 277 ? 12.383 -9.105 -22.922 1.00 86.19 277 ALA A C 1
ATOM 2096 O O . ALA A 1 277 ? 11.739 -9.953 -23.545 1.00 86.19 277 ALA A O 1
ATOM 2097 N N . ASP A 1 278 ? 13.181 -9.422 -21.902 1.00 84.25 278 ASP A N 1
ATOM 2098 C CA . ASP A 1 278 ? 13.414 -10.794 -21.445 1.00 84.25 278 ASP A CA 1
ATOM 2099 C C . ASP A 1 278 ? 12.141 -11.423 -20.872 1.00 84.25 278 ASP A C 1
ATOM 2101 O O . ASP A 1 278 ? 11.819 -12.571 -21.182 1.00 84.25 278 ASP A O 1
ATOM 2105 N N . ARG A 1 279 ? 11.348 -10.662 -20.107 1.00 81.00 279 ARG A N 1
ATOM 2106 C CA . ARG A 1 279 ? 10.038 -11.133 -19.634 1.00 81.00 279 ARG A CA 1
ATOM 2107 C C . ARG A 1 279 ? 9.103 -11.458 -20.788 1.00 81.00 279 ARG A C 1
ATOM 2109 O O . ARG A 1 279 ? 8.471 -12.506 -20.760 1.00 81.00 279 ARG A O 1
ATOM 2116 N N . MET A 1 280 ? 9.035 -10.603 -21.809 1.00 81.62 280 MET A N 1
ATOM 2117 C CA . MET A 1 280 ? 8.200 -10.853 -22.989 1.00 81.62 280 MET A CA 1
ATOM 2118 C C . MET A 1 280 ? 8.653 -12.087 -23.774 1.00 81.62 280 MET A C 1
ATOM 2120 O O . MET A 1 280 ? 7.812 -12.833 -24.273 1.00 81.62 280 MET A O 1
ATOM 2124 N N . ALA A 1 281 ? 9.965 -12.314 -23.873 1.00 83.88 281 ALA A N 1
ATOM 2125 C CA . ALA A 1 281 ? 10.525 -13.471 -24.564 1.00 83.88 281 ALA A CA 1
ATOM 2126 C C . ALA A 1 281 ? 10.216 -14.802 -23.856 1.00 83.88 281 ALA A C 1
ATOM 2128 O O . ALA A 1 281 ? 10.125 -15.831 -24.523 1.00 83.88 281 ALA A O 1
ATOM 2129 N N . ASN A 1 282 ? 10.023 -14.772 -22.534 1.00 82.38 282 ASN A N 1
ATOM 2130 C CA . ASN A 1 282 ? 9.837 -15.955 -21.694 1.00 82.38 282 ASN A CA 1
ATOM 2131 C C . ASN A 1 282 ? 8.386 -16.169 -21.219 1.00 82.38 282 ASN A C 1
ATOM 2133 O O . ASN A 1 282 ? 8.150 -16.960 -20.309 1.00 82.38 282 ASN A O 1
ATOM 2137 N N . ILE A 1 283 ? 7.397 -15.492 -21.816 1.00 77.12 283 ILE A N 1
ATOM 2138 C CA . ILE A 1 283 ? 5.981 -15.727 -21.483 1.00 77.12 283 ILE A CA 1
ATOM 2139 C C . ILE A 1 283 ? 5.596 -17.170 -21.869 1.00 77.12 283 ILE A C 1
ATOM 2141 O O . ILE A 1 283 ? 5.798 -17.542 -23.029 1.00 77.12 283 ILE A O 1
ATOM 2145 N N . PRO A 1 284 ? 4.990 -17.970 -20.969 1.00 77.19 284 PRO A N 1
ATOM 2146 C CA . PRO A 1 284 ? 4.564 -19.334 -21.286 1.00 77.19 284 PRO A CA 1
ATOM 2147 C C . PRO A 1 284 ? 3.527 -19.397 -22.427 1.00 77.19 284 PRO A C 1
ATOM 2149 O O . PRO A 1 284 ? 2.672 -18.508 -22.508 1.00 77.19 284 PRO A O 1
ATOM 2152 N N . PRO A 1 285 ? 3.544 -20.418 -23.309 1.00 79.62 285 PRO A N 1
ATOM 2153 C CA . PRO A 1 285 ? 2.662 -20.497 -24.484 1.00 79.62 285 PRO A CA 1
ATOM 2154 C C . PRO A 1 285 ? 1.159 -20.371 -24.186 1.00 79.62 285 PRO A C 1
ATOM 2156 O O . PRO A 1 285 ? 0.413 -19.757 -24.955 1.00 79.62 285 PRO A O 1
ATOM 2159 N N . GLU A 1 286 ? 0.703 -20.919 -23.063 1.00 77.25 286 GLU A N 1
ATOM 2160 C CA . GLU A 1 286 ? -0.675 -20.819 -22.586 1.00 77.25 286 GLU A CA 1
ATOM 2161 C C . GLU A 1 286 ? -1.065 -19.369 -22.272 1.00 77.25 286 GLU A C 1
ATOM 2163 O O . GLU A 1 286 ? -2.126 -18.901 -22.693 1.00 77.25 286 GLU A O 1
ATOM 2168 N N . VAL A 1 287 ? -0.161 -18.617 -21.639 1.00 72.56 287 VAL A N 1
ATOM 2169 C CA . VAL A 1 287 ? -0.345 -17.191 -21.358 1.00 72.56 287 VAL A CA 1
ATOM 2170 C C . VAL A 1 287 ? -0.288 -16.395 -22.657 1.00 72.56 287 VAL A C 1
ATOM 2172 O O . VAL A 1 287 ? -1.144 -15.544 -22.873 1.00 72.56 287 VAL A O 1
ATOM 2175 N N . GLN A 1 288 ? 0.644 -16.702 -23.569 1.00 77.44 288 GLN A N 1
ATOM 2176 C CA . GLN A 1 288 ? 0.697 -16.044 -24.881 1.00 77.44 288 GLN A CA 1
ATOM 2177 C C . GLN A 1 288 ? -0.626 -16.198 -25.639 1.00 77.44 288 GLN A C 1
ATOM 2179 O O . GLN A 1 288 ? -1.106 -15.243 -26.244 1.00 77.44 288 GLN A O 1
ATOM 2184 N N . THR A 1 289 ? -1.231 -17.386 -25.592 1.00 77.31 289 THR A N 1
ATOM 2185 C CA . THR A 1 289 ? -2.508 -17.670 -26.259 1.00 77.31 289 THR A CA 1
ATOM 2186 C C . THR A 1 289 ? -3.652 -16.869 -25.638 1.00 77.31 289 THR A C 1
ATOM 2188 O O . THR A 1 289 ? -4.420 -16.237 -26.363 1.00 77.31 289 THR A O 1
ATOM 2191 N N . ALA A 1 290 ? -3.742 -16.830 -24.305 1.00 74.00 290 ALA A N 1
ATOM 2192 C CA . ALA A 1 290 ? -4.737 -16.019 -23.601 1.00 74.00 290 ALA A CA 1
ATOM 2193 C C . ALA A 1 290 ? -4.577 -14.517 -23.904 1.00 74.00 290 ALA A C 1
ATOM 2195 O O . ALA A 1 290 ? -5.551 -13.823 -24.191 1.00 74.00 290 ALA A O 1
ATOM 2196 N N . VAL A 1 291 ? -3.335 -14.033 -23.908 1.00 73.69 291 VAL A N 1
ATOM 2197 C CA . VAL A 1 291 ? -2.965 -12.641 -24.185 1.00 73.69 291 VAL A CA 1
ATOM 2198 C C . VAL A 1 291 ? -3.288 -12.252 -25.635 1.00 73.69 291 VAL A C 1
ATOM 2200 O O . VAL A 1 291 ? -3.854 -11.186 -25.863 1.00 73.69 291 VAL A O 1
ATOM 2203 N N . LYS A 1 292 ? -3.003 -13.117 -26.617 1.00 79.88 292 LYS A N 1
ATOM 2204 C CA . LYS A 1 292 ? -3.343 -12.896 -28.037 1.00 79.88 292 LYS A CA 1
ATOM 2205 C C . LYS A 1 292 ? -4.848 -12.842 -28.287 1.00 79.88 292 LYS A C 1
ATOM 2207 O O . LYS A 1 292 ? -5.307 -12.030 -29.083 1.00 79.88 292 LYS A O 1
ATOM 2212 N N . ASN A 1 293 ? -5.609 -13.689 -27.600 1.00 78.31 293 ASN A N 1
ATOM 2213 C CA . ASN A 1 293 ? -7.056 -13.792 -27.785 1.00 78.31 293 ASN A CA 1
ATOM 2214 C C . ASN A 1 293 ? -7.852 -12.761 -26.969 1.00 78.31 293 ASN A C 1
ATOM 2216 O O . ASN A 1 293 ? -9.075 -12.715 -27.077 1.00 78.31 293 ASN A O 1
ATOM 2220 N N . SER A 1 294 ? -7.184 -11.941 -26.153 1.00 75.19 294 SER A N 1
ATOM 2221 C CA . SER A 1 294 ? -7.823 -10.931 -25.315 1.00 75.19 294 SER A CA 1
ATOM 2222 C C . SER A 1 294 ? -8.145 -9.660 -26.117 1.00 75.19 294 SER A C 1
ATOM 2224 O O . SER A 1 294 ? -7.225 -8.946 -26.534 1.00 75.19 294 SER A O 1
ATOM 2226 N N . PRO A 1 295 ? -9.434 -9.285 -26.271 1.00 73.62 295 PRO A N 1
ATOM 2227 C CA . PRO A 1 295 ? -9.820 -8.030 -26.924 1.00 73.62 295 PRO A CA 1
ATOM 2228 C C . PRO A 1 295 ? -9.256 -6.798 -26.210 1.00 73.62 295 PRO A C 1
ATOM 2230 O O . PRO A 1 295 ? -9.013 -5.760 -26.828 1.00 73.62 295 PRO A O 1
ATOM 2233 N N . TRP A 1 296 ? -9.050 -6.910 -24.896 1.00 70.69 296 TRP A N 1
ATOM 2234 C CA . TRP A 1 296 ? -8.436 -5.867 -24.089 1.00 70.69 296 TRP A CA 1
ATOM 2235 C C . TRP A 1 296 ? -6.972 -5.668 -24.480 1.00 70.69 296 TRP A C 1
ATOM 2237 O O . TRP A 1 296 ? -6.559 -4.541 -24.750 1.00 70.69 296 TRP A O 1
ATOM 2247 N N . THR A 1 297 ? -6.207 -6.750 -24.627 1.00 73.75 297 THR A N 1
ATOM 2248 C CA . THR A 1 297 ? -4.790 -6.666 -24.990 1.00 73.75 297 THR A CA 1
ATOM 2249 C C . THR A 1 297 ? -4.570 -6.049 -26.370 1.00 73.75 297 THR A C 1
ATOM 2251 O O . THR A 1 297 ? -3.666 -5.227 -26.524 1.00 73.75 297 THR A O 1
ATOM 2254 N N . SER A 1 298 ? -5.408 -6.354 -27.367 1.00 76.50 298 SER A N 1
ATOM 2255 C CA . SER A 1 298 ? -5.310 -5.709 -28.686 1.00 76.50 298 SER A CA 1
ATOM 2256 C C . SER A 1 298 ? -5.503 -4.189 -28.604 1.00 76.50 298 SER A C 1
ATOM 2258 O O . SER A 1 298 ? -4.776 -3.437 -29.255 1.00 76.50 298 SER A O 1
ATOM 2260 N N . ARG A 1 299 ? -6.443 -3.715 -27.769 1.00 75.81 299 ARG A N 1
ATOM 2261 C CA . ARG A 1 299 ? -6.651 -2.275 -27.530 1.00 75.81 299 ARG A CA 1
ATOM 2262 C C . ARG A 1 299 ? -5.445 -1.643 -26.841 1.00 75.81 299 ARG A C 1
ATOM 2264 O O . ARG A 1 299 ? -4.985 -0.588 -27.277 1.00 75.81 299 ARG A O 1
ATOM 2271 N N . LEU A 1 300 ? -4.899 -2.311 -25.824 1.00 74.31 300 LEU A N 1
ATOM 2272 C CA . LEU A 1 300 ? -3.695 -1.846 -25.136 1.00 74.31 300 LEU A CA 1
ATOM 2273 C C . LEU A 1 300 ? -2.501 -1.723 -26.079 1.00 74.31 300 LEU A C 1
ATOM 2275 O O . LEU A 1 300 ? -1.789 -0.722 -26.049 1.00 74.31 300 LEU A O 1
ATOM 2279 N N . MET A 1 301 ? -2.301 -2.718 -26.943 1.00 78.56 301 MET A N 1
ATOM 2280 C CA . MET A 1 301 ? -1.216 -2.706 -27.916 1.00 78.56 301 MET A CA 1
ATOM 2281 C C . MET A 1 301 ? -1.383 -1.568 -28.922 1.00 78.56 301 MET A C 1
ATOM 2283 O O . MET A 1 301 ? -0.416 -0.880 -29.234 1.00 78.56 301 MET A O 1
ATOM 2287 N N . GLY A 1 302 ? -2.613 -1.301 -29.375 1.00 81.75 302 GLY A N 1
ATOM 2288 C CA . GLY A 1 302 ? -2.911 -0.143 -30.218 1.00 81.75 302 GLY A CA 1
ATOM 2289 C C . GLY A 1 302 ? -2.479 1.178 -29.572 1.00 81.75 302 GLY A C 1
ATOM 2290 O O . GLY A 1 302 ? -1.819 1.992 -30.219 1.00 81.75 302 GLY A O 1
ATOM 2291 N N . ARG A 1 303 ? -2.776 1.366 -28.280 1.00 78.38 303 ARG A N 1
ATOM 2292 C CA . ARG A 1 303 ? -2.349 2.547 -27.508 1.00 78.38 303 ARG A CA 1
ATOM 2293 C C . ARG A 1 303 ? -0.836 2.611 -27.315 1.00 78.38 303 ARG A C 1
ATOM 2295 O O . ARG A 1 303 ? -0.237 3.657 -27.551 1.00 78.38 303 ARG A O 1
ATOM 2302 N N . ALA A 1 304 ? -0.205 1.496 -26.954 1.00 80.00 304 ALA A N 1
ATOM 2303 C CA . ALA A 1 304 ? 1.246 1.421 -26.815 1.00 80.00 304 ALA A CA 1
ATOM 2304 C C . ALA A 1 304 ? 1.954 1.766 -28.138 1.00 80.00 304 ALA A C 1
ATOM 2306 O O . ALA A 1 304 ? 2.904 2.543 -28.149 1.00 80.00 304 ALA A O 1
ATOM 2307 N N . MET A 1 305 ? 1.452 1.272 -29.272 1.00 83.88 305 MET A N 1
ATOM 2308 C CA . MET A 1 305 ? 2.001 1.596 -30.590 1.00 83.88 305 MET A CA 1
ATOM 2309 C C . MET A 1 305 ? 1.791 3.065 -30.971 1.00 83.88 305 MET A C 1
ATOM 2311 O O . MET A 1 305 ? 2.707 3.675 -31.519 1.00 83.88 305 MET A O 1
ATOM 2315 N N . GLN A 1 306 ? 0.637 3.664 -30.648 1.00 84.06 306 GLN A N 1
ATOM 2316 C CA . GLN A 1 306 ? 0.425 5.109 -30.817 1.00 84.06 306 GLN A CA 1
ATOM 2317 C C . GLN A 1 306 ? 1.483 5.920 -30.066 1.00 84.06 306 GLN A C 1
ATOM 2319 O O . GLN A 1 306 ? 2.067 6.837 -30.639 1.00 84.06 306 GLN A O 1
ATOM 2324 N N . PHE A 1 307 ? 1.788 5.531 -28.829 1.00 82.19 307 PHE A N 1
ATOM 2325 C CA . PHE A 1 307 ? 2.849 6.148 -28.044 1.00 82.19 307 PHE A CA 1
ATOM 2326 C C . PHE A 1 307 ? 4.237 5.987 -28.692 1.00 82.19 307 PHE A C 1
ATOM 2328 O O . PHE A 1 307 ? 5.010 6.935 -28.782 1.00 82.19 307 PHE A O 1
ATOM 2335 N N . VAL A 1 308 ? 4.562 4.814 -29.236 1.00 84.88 308 VAL A N 1
ATOM 2336 C CA . VAL A 1 308 ? 5.851 4.597 -29.923 1.00 84.88 308 VAL A CA 1
ATOM 2337 C C . VAL A 1 308 ? 6.041 5.555 -31.105 1.00 84.88 308 VAL A C 1
ATOM 2339 O O . VAL A 1 308 ? 7.167 5.968 -31.398 1.00 84.88 308 VAL A O 1
ATOM 2342 N N . PHE A 1 309 ? 4.959 5.964 -31.772 1.00 86.75 309 PHE A N 1
ATOM 2343 C CA . PHE A 1 309 ? 5.031 6.952 -32.848 1.00 86.75 309 PHE A CA 1
ATOM 2344 C C . PHE A 1 309 ? 5.323 8.378 -32.367 1.00 86.75 309 PHE A C 1
ATOM 2346 O O . PHE A 1 309 ? 5.829 9.167 -33.165 1.00 86.75 309 PHE A O 1
ATOM 2353 N N . THR A 1 310 ? 5.083 8.703 -31.092 1.00 87.12 310 THR A N 1
ATOM 2354 C CA . THR A 1 310 ? 5.410 10.019 -30.516 1.00 87.12 310 THR A CA 1
ATOM 2355 C C . THR A 1 310 ? 6.864 10.131 -30.053 1.00 87.12 310 THR A C 1
ATOM 2357 O O . THR A 1 310 ? 7.325 11.226 -29.744 1.00 87.12 310 THR A O 1
ATOM 2360 N N . LEU A 1 311 ? 7.599 9.017 -30.004 1.00 89.44 311 LEU A N 1
ATOM 2361 C CA . LEU A 1 311 ? 8.995 8.976 -29.569 1.00 89.44 311 LEU A CA 1
ATOM 2362 C C . LEU A 1 311 ? 9.970 9.493 -30.636 1.00 89.44 311 LEU A C 1
ATOM 2364 O O . LEU A 1 311 ? 9.794 9.277 -31.843 1.00 89.44 311 LEU A O 1
ATOM 2368 N N . THR A 1 312 ? 11.071 10.098 -30.186 1.00 92.94 312 THR A N 1
ATOM 2369 C CA . THR A 1 312 ? 12.183 10.476 -31.072 1.00 92.94 312 THR A CA 1
ATOM 2370 C C . THR A 1 312 ? 12.882 9.235 -31.654 1.00 92.94 312 THR A C 1
ATOM 2372 O O . THR A 1 312 ? 12.749 8.125 -31.129 1.00 92.94 312 THR A O 1
ATOM 2375 N N . PRO A 1 313 ? 13.662 9.368 -32.746 1.00 94.88 313 PRO A N 1
ATOM 2376 C CA . PRO A 1 313 ? 14.438 8.250 -33.285 1.00 94.88 313 PRO A CA 1
ATOM 2377 C C . PRO A 1 313 ? 15.384 7.597 -32.267 1.00 94.88 313 PRO A C 1
ATOM 2379 O O . PRO A 1 313 ? 15.522 6.377 -32.283 1.00 94.88 313 PRO A O 1
ATOM 2382 N N . ASP A 1 314 ? 16.006 8.385 -31.387 1.00 92.19 314 ASP A N 1
ATOM 2383 C CA . ASP A 1 314 ? 16.918 7.869 -30.361 1.00 92.19 314 ASP A CA 1
ATOM 2384 C C . ASP A 1 314 ? 16.153 7.100 -29.279 1.00 92.19 314 ASP A C 1
ATOM 2386 O O . ASP A 1 314 ? 16.517 5.971 -28.959 1.00 92.19 314 ASP A O 1
ATOM 2390 N N . GLN A 1 315 ? 15.026 7.642 -28.811 1.00 92.38 315 GLN A N 1
ATOM 2391 C CA . GLN A 1 315 ? 14.153 6.961 -27.852 1.00 92.38 315 GLN A CA 1
ATOM 2392 C C . GLN A 1 315 ? 13.611 5.639 -28.408 1.00 92.38 315 GLN A C 1
ATOM 2394 O O . GLN A 1 315 ? 13.603 4.630 -27.709 1.00 92.38 315 GLN A O 1
ATOM 2399 N N . ARG A 1 316 ? 13.212 5.609 -29.689 1.00 92.75 316 ARG A N 1
ATOM 2400 C CA . ARG A 1 316 ? 12.780 4.370 -30.359 1.00 92.75 316 ARG A CA 1
ATOM 2401 C C . ARG A 1 316 ? 13.888 3.330 -30.454 1.00 92.75 316 ARG A C 1
ATOM 2403 O O . ARG A 1 316 ? 13.595 2.144 -30.346 1.00 92.75 316 ARG A O 1
ATOM 2410 N N . ARG A 1 317 ? 15.139 3.754 -30.669 1.00 93.50 317 ARG A N 1
ATOM 2411 C CA . ARG A 1 317 ? 16.292 2.842 -30.641 1.00 93.50 317 ARG A CA 1
ATOM 2412 C C . ARG A 1 317 ? 16.506 2.275 -29.242 1.00 93.50 317 ARG A C 1
ATOM 2414 O O . ARG A 1 317 ? 16.757 1.082 -29.129 1.00 93.50 317 ARG A O 1
ATOM 2421 N N . GLU A 1 318 ? 16.352 3.098 -28.208 1.00 93.62 318 GLU A N 1
ATOM 2422 C CA . GLU A 1 318 ? 16.517 2.671 -26.817 1.00 93.62 318 GLU A CA 1
ATOM 2423 C C . GLU A 1 318 ? 15.501 1.590 -26.422 1.00 93.62 318 GLU A C 1
ATOM 2425 O O . GLU A 1 318 ? 15.888 0.558 -25.888 1.00 93.62 318 GLU A O 1
ATOM 2430 N N . ILE A 1 319 ? 14.220 1.758 -26.769 1.00 93.81 319 ILE A N 1
ATOM 2431 C CA . ILE A 1 319 ? 13.169 0.777 -26.440 1.00 93.81 319 ILE A CA 1
ATOM 2432 C C . ILE A 1 319 ? 13.006 -0.349 -27.477 1.00 93.81 319 ILE A C 1
ATOM 2434 O O . ILE A 1 319 ? 12.098 -1.175 -27.356 1.00 93.81 319 ILE A O 1
ATOM 2438 N N . ALA A 1 320 ? 13.849 -0.400 -28.514 1.00 93.31 320 ALA A N 1
ATOM 2439 C CA . ALA A 1 320 ? 13.728 -1.366 -29.607 1.00 93.31 320 ALA A CA 1
ATOM 2440 C C . ALA A 1 320 ? 13.625 -2.838 -29.149 1.00 93.31 320 ALA A C 1
ATOM 2442 O O . ALA A 1 320 ? 12.827 -3.563 -29.751 1.00 93.31 320 ALA A O 1
ATOM 2443 N N . PRO A 1 321 ? 14.336 -3.299 -28.096 1.00 93.75 321 PRO A N 1
ATOM 2444 C CA . PRO A 1 321 ? 14.180 -4.665 -27.590 1.00 93.75 321 PRO A CA 1
ATOM 2445 C C . PRO A 1 321 ? 12.742 -4.997 -27.162 1.00 93.75 321 PRO A C 1
ATOM 2447 O O . PRO A 1 321 ? 12.228 -6.062 -27.509 1.00 93.75 321 PRO A O 1
ATOM 2450 N N . ILE A 1 322 ? 12.053 -4.063 -26.494 1.00 89.50 322 ILE A N 1
ATOM 2451 C CA . ILE A 1 322 ? 10.646 -4.230 -26.094 1.00 89.50 322 ILE A CA 1
ATOM 2452 C C . ILE A 1 322 ? 9.760 -4.332 -27.336 1.00 89.50 322 ILE A C 1
ATOM 2454 O O . ILE A 1 322 ? 8.917 -5.221 -27.425 1.00 89.50 322 ILE A O 1
ATOM 2458 N N . LEU A 1 323 ? 9.969 -3.454 -28.324 1.00 88.25 323 LEU A N 1
ATOM 2459 C CA . LEU A 1 323 ? 9.180 -3.453 -29.561 1.00 88.25 323 LEU A CA 1
ATOM 2460 C C . LEU A 1 323 ? 9.332 -4.762 -30.336 1.00 88.25 323 LEU A C 1
ATOM 2462 O O . LEU A 1 323 ? 8.354 -5.295 -30.853 1.00 88.25 323 LEU A O 1
ATOM 2466 N N . GLN A 1 324 ? 10.544 -5.314 -30.388 1.00 88.50 324 GLN A N 1
ATOM 2467 C CA . GLN A 1 324 ? 10.794 -6.610 -31.015 1.00 88.50 324 GLN A CA 1
ATOM 2468 C C . GLN A 1 324 ? 10.093 -7.749 -30.264 1.00 88.50 324 GLN A C 1
ATOM 2470 O O . GLN A 1 324 ? 9.508 -8.625 -30.902 1.00 88.50 324 GLN A O 1
ATOM 2475 N N . GLY A 1 325 ? 10.113 -7.727 -28.927 1.00 86.00 325 GLY A N 1
ATOM 2476 C CA . GLY A 1 325 ? 9.354 -8.662 -28.094 1.00 86.00 325 GLY A CA 1
ATOM 2477 C C . GLY A 1 325 ? 7.848 -8.567 -28.346 1.00 86.00 325 GLY A C 1
ATOM 2478 O O . GLY A 1 325 ? 7.195 -9.585 -28.571 1.00 86.00 325 GLY A O 1
ATOM 2479 N N . ALA A 1 326 ? 7.307 -7.348 -28.408 1.00 85.38 326 ALA A N 1
ATOM 2480 C CA . ALA A 1 326 ? 5.901 -7.095 -28.716 1.00 85.38 326 ALA A CA 1
ATOM 2481 C C . ALA A 1 326 ? 5.518 -7.629 -30.098 1.00 85.38 326 ALA A C 1
ATOM 2483 O O . ALA A 1 326 ? 4.539 -8.357 -30.223 1.00 85.38 326 ALA A O 1
ATOM 2484 N N . VAL A 1 327 ? 6.310 -7.352 -31.134 1.00 84.38 327 VAL A N 1
ATOM 2485 C CA . VAL A 1 327 ? 6.043 -7.871 -32.483 1.00 84.38 327 VAL A CA 1
ATOM 2486 C C . VAL A 1 327 ? 6.087 -9.400 -32.517 1.00 84.38 327 VAL A C 1
ATOM 2488 O O . VAL A 1 327 ? 5.258 -10.004 -33.180 1.00 84.38 327 VAL A O 1
ATOM 2491 N N . LYS A 1 328 ? 6.984 -10.064 -31.782 1.00 84.94 328 LYS A N 1
ATOM 2492 C CA . LYS A 1 328 ? 6.978 -11.538 -31.705 1.00 84.94 328 LYS A CA 1
ATOM 2493 C C . LYS A 1 328 ? 5.730 -12.083 -31.009 1.00 84.94 328 LYS A C 1
ATOM 2495 O O . LYS A 1 328 ? 5.193 -13.111 -31.416 1.00 84.94 328 LYS A O 1
ATOM 2500 N N . LEU A 1 329 ? 5.284 -11.402 -29.957 1.00 80.12 329 LEU A N 1
ATOM 2501 C CA . LEU A 1 329 ? 4.147 -11.829 -29.154 1.00 80.12 329 LEU A CA 1
ATOM 2502 C C . LEU A 1 329 ? 2.800 -11.523 -29.822 1.00 80.12 329 LEU A C 1
ATOM 2504 O O . LEU A 1 329 ? 1.857 -12.279 -29.632 1.00 80.12 329 LEU A O 1
ATOM 2508 N N . PHE A 1 330 ? 2.704 -10.452 -30.610 1.00 78.19 330 PHE A N 1
ATOM 2509 C CA . PHE A 1 330 ? 1.440 -9.934 -31.152 1.00 78.19 330 PHE A CA 1
ATOM 2510 C C . PHE A 1 330 ? 1.384 -9.854 -32.676 1.00 78.19 330 PHE A C 1
ATOM 2512 O O . PHE A 1 330 ? 0.309 -9.679 -33.236 1.00 78.19 330 PHE A O 1
ATOM 2519 N N . GLY A 1 331 ? 2.523 -9.940 -33.353 1.00 66.00 331 GLY A N 1
ATOM 2520 C CA . GLY A 1 331 ? 2.622 -9.861 -34.803 1.00 66.00 331 GLY A CA 1
ATOM 2521 C C . GLY A 1 331 ? 2.289 -11.193 -35.456 1.00 66.00 331 GLY A C 1
ATOM 2522 O O . GLY A 1 331 ? 3.196 -11.879 -35.919 1.00 66.00 331 GLY A O 1
ATOM 2523 N N . GLN A 1 332 ? 1.000 -11.538 -35.481 1.00 52.16 332 GLN A N 1
ATOM 2524 C CA . GLN A 1 332 ? 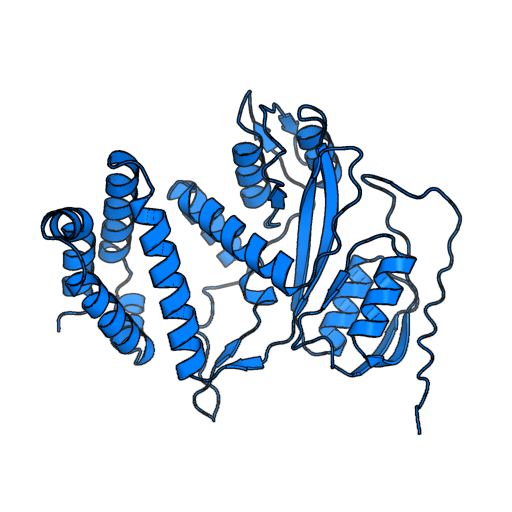0.364 -12.415 -36.470 1.00 52.16 332 GLN A CA 1
ATOM 2525 C C . GLN A 1 332 ? -1.064 -11.937 -36.711 1.00 52.16 332 GLN A C 1
ATOM 2527 O O . GLN A 1 332 ? -1.836 -11.908 -35.729 1.00 52.16 332 GLN A O 1
#

Mean predicted aligned error: 8.73 Å

Radius of gyration: 22.34 Å; Cα contacts (8 Å, |Δi|>4): 470; chains: 1; bounding box: 61×38×67 Å

pLDDT: mean 84.84, std 15.24, range [29.97, 98.12]